Protein AF-A0A5C9BRR9-F1 (afdb_monomer)

Radius of gyration: 24.35 Å; Cα contacts (8 Å, |Δi|>4): 298; chains: 1; bounding box: 64×47×78 Å

pLDDT: mean 77.91, std 23.91, range [30.22, 98.5]

Nearest PDB structures (foldseek):
  3cw2-assembly4_H  TM=3.713E-01  e=2.112E-01  Saccharolobus solfataricus
  6lyp-assembly1_A  TM=2.919E-01  e=8.705E-02  Arabidopsis thaliana
  6vxm-assembly1_A  TM=2.732E-01  e=9.235E-02  Arabidopsis thaliana
  2p9p-assembly1_D  TM=3.267E-01  e=4.292E-01  Bos taurus

Mean predicted aligned error: 12.62 Å

Secondary structure (DSSP, 8-state):
--GGGSSTT---HHHH-HHHIIIII-B-TTSSBP-S-HHHHHHHHHHHHS--------------------S----------TTSSSTTSSTTS------TT---EEEEEETTEEEEE-S-GGG-EEEEEE---SS-EEEEEEEETT---HHHHHHHH-PPPGGG-TT---TT---SEEEEEETTTEEEEEEEESSGGGT-SHHHHHHHHHHHHHHHHHHTSPPTT--

Structure (mmCIF, N/CA/C/O backbone):
data_AF-A0A5C9BRR9-F1
#
_entry.id   AF-A0A5C9BRR9-F1
#
loop_
_atom_site.group_PDB
_atom_site.id
_atom_site.type_symbol
_atom_site.label_atom_id
_atom_site.label_alt_id
_atom_site.label_comp_id
_atom_site.label_asym_id
_atom_site.label_entity_id
_atom_site.label_seq_id
_atom_site.pdbx_PDB_ins_code
_atom_site.Cartn_x
_atom_site.Cartn_y
_atom_site.Cartn_z
_atom_site.occupancy
_atom_site.B_iso_or_equiv
_atom_site.auth_seq_id
_atom_site.auth_comp_id
_atom_site.auth_asym_id
_atom_site.auth_atom_id
_atom_site.pdbx_PDB_model_num
ATOM 1 N N . MET A 1 1 ? 18.867 24.766 -33.786 1.00 48.12 1 MET A N 1
ATOM 2 C CA . MET A 1 1 ? 18.353 23.723 -32.873 1.00 48.12 1 MET A CA 1
ATOM 3 C C . MET A 1 1 ? 19.316 23.630 -31.705 1.00 48.12 1 MET A C 1
ATOM 5 O O . MET A 1 1 ? 20.498 23.415 -31.946 1.00 48.12 1 MET A O 1
ATOM 9 N N . SER A 1 2 ? 18.850 23.918 -30.489 1.00 54.91 2 SER A N 1
ATOM 10 C CA . SER A 1 2 ? 19.671 23.851 -29.276 1.00 54.91 2 SER A CA 1
ATOM 11 C C . SER A 1 2 ? 19.675 22.419 -28.737 1.00 54.91 2 SER A C 1
ATOM 13 O O . SER A 1 2 ? 18.649 21.744 -28.777 1.00 54.91 2 SER A O 1
ATOM 15 N N . LEU A 1 3 ? 20.806 21.959 -28.193 1.00 54.44 3 LEU A N 1
ATOM 16 C CA . LEU A 1 3 ? 20.927 20.657 -27.516 1.00 54.44 3 LEU A CA 1
ATOM 17 C C . LEU A 1 3 ? 19.961 20.531 -26.314 1.00 54.44 3 LEU A C 1
ATOM 19 O O . LEU A 1 3 ? 19.690 19.431 -25.845 1.00 54.44 3 LEU A O 1
ATOM 23 N N . SER A 1 4 ? 19.414 21.657 -25.843 1.00 57.66 4 SER A N 1
ATOM 24 C CA . SER A 1 4 ? 18.445 21.751 -24.747 1.00 57.66 4 SER A CA 1
ATOM 25 C C . SER A 1 4 ? 17.001 21.393 -25.129 1.00 57.66 4 SER A C 1
ATOM 27 O O . SER A 1 4 ? 16.135 21.422 -24.253 1.00 57.66 4 SER A O 1
ATOM 29 N N . ASP A 1 5 ? 16.720 21.092 -26.402 1.00 56.00 5 ASP A N 1
ATOM 30 C CA . ASP A 1 5 ? 15.366 20.774 -26.890 1.00 56.00 5 ASP A CA 1
ATOM 31 C C . ASP A 1 5 ? 15.127 19.266 -27.097 1.00 56.00 5 ASP A C 1
ATOM 33 O O . ASP A 1 5 ? 14.010 18.845 -27.392 1.00 56.00 5 ASP A O 1
ATOM 37 N N . VAL A 1 6 ? 16.145 18.426 -26.889 1.00 57.94 6 VAL A N 1
ATOM 38 C CA . VAL A 1 6 ? 16.010 16.965 -26.957 1.00 57.94 6 VAL A CA 1
ATOM 39 C C . VAL A 1 6 ? 15.601 16.441 -25.579 1.00 57.94 6 VAL A C 1
ATOM 41 O O . VAL A 1 6 ? 16.412 16.392 -24.660 1.00 57.94 6 VAL A O 1
ATOM 44 N N . GLY A 1 7 ? 14.331 16.054 -25.429 1.00 58.28 7 GLY A N 1
ATOM 45 C CA . GLY A 1 7 ? 13.845 15.306 -24.261 1.00 58.28 7 GLY A CA 1
ATOM 46 C C . GLY A 1 7 ? 12.744 15.964 -23.425 1.00 58.28 7 GLY A C 1
ATOM 47 O O . GLY A 1 7 ? 12.278 15.333 -22.481 1.00 58.28 7 GLY A O 1
ATOM 48 N N . ARG A 1 8 ? 12.277 17.179 -23.758 1.00 61.00 8 ARG A N 1
ATOM 49 C CA . ARG A 1 8 ? 11.159 17.819 -23.024 1.00 61.00 8 ARG A CA 1
ATOM 50 C C . ARG A 1 8 ? 9.821 17.086 -23.163 1.00 61.00 8 ARG A C 1
ATOM 52 O O . ARG A 1 8 ? 9.026 17.137 -22.234 1.00 61.00 8 ARG A O 1
ATOM 59 N N . ASP A 1 9 ? 9.616 16.369 -24.265 1.00 68.88 9 ASP A N 1
ATOM 60 C CA . ASP A 1 9 ? 8.371 15.639 -24.550 1.00 68.88 9 ASP A CA 1
ATOM 61 C C . ASP A 1 9 ? 8.513 14.113 -24.408 1.00 68.88 9 ASP A C 1
ATOM 63 O O . ASP A 1 9 ? 7.609 13.351 -24.762 1.00 68.88 9 ASP A O 1
ATOM 67 N N . ALA A 1 10 ? 9.655 13.637 -23.901 1.00 84.06 10 ALA A N 1
ATOM 68 C CA . ALA A 1 10 ? 9.875 12.212 -23.702 1.00 84.06 10 ALA A CA 1
ATOM 69 C C . ALA A 1 10 ? 9.073 11.730 -22.485 1.00 84.06 10 ALA A C 1
ATOM 71 O O . ALA A 1 10 ? 9.421 12.015 -21.339 1.00 84.06 10 ALA A O 1
ATOM 72 N N . LYS A 1 11 ? 7.996 10.978 -22.734 1.00 89.94 11 LYS A N 1
ATOM 73 C CA . LYS A 1 11 ? 7.255 10.293 -21.670 1.00 89.94 11 LYS A CA 1
ATOM 74 C C . LYS A 1 11 ? 8.152 9.251 -21.011 1.00 89.94 11 LYS A C 1
ATOM 76 O O . LYS A 1 11 ? 8.734 8.400 -21.683 1.00 89.94 11 LYS A O 1
ATOM 81 N N . MET A 1 12 ? 8.221 9.299 -19.690 1.00 93.62 12 MET A N 1
ATOM 82 C CA . MET A 1 12 ? 8.948 8.314 -18.897 1.00 93.62 12 MET A CA 1
ATOM 83 C C . MET A 1 12 ? 8.221 6.957 -18.904 1.00 93.62 12 MET A C 1
ATOM 85 O O . MET A 1 12 ? 7.002 6.939 -19.077 1.00 93.62 12 MET A O 1
ATOM 89 N N . PRO A 1 13 ? 8.903 5.819 -18.657 1.00 93.62 13 PRO A N 1
ATOM 90 C CA . PRO A 1 13 ? 8.273 4.492 -18.689 1.00 93.62 13 PRO A CA 1
ATOM 91 C C . PRO A 1 13 ? 7.002 4.378 -17.833 1.00 93.62 13 PRO A C 1
ATOM 93 O O . PRO A 1 13 ? 5.992 3.855 -18.295 1.00 93.62 13 PRO A O 1
ATOM 96 N N . TRP A 1 14 ? 7.011 4.966 -16.633 1.00 94.56 14 TRP A N 1
ATOM 97 C CA . TRP A 1 14 ? 5.852 5.010 -15.732 1.00 94.56 14 TRP A CA 1
ATOM 98 C C . TRP A 1 14 ? 4.701 5.905 -16.229 1.00 94.56 14 TRP A C 1
ATOM 100 O O . TRP A 1 14 ? 3.557 5.720 -15.835 1.00 94.56 14 TRP A O 1
ATOM 110 N N . GLN A 1 15 ? 4.973 6.862 -17.120 1.00 93.94 15 GLN A N 1
ATOM 111 C CA . GLN A 1 15 ? 3.945 7.685 -17.773 1.00 93.94 15 GLN A CA 1
ATOM 112 C C . GLN A 1 15 ? 3.383 7.028 -19.041 1.00 93.94 15 GLN A C 1
ATOM 114 O O . GLN A 1 15 ? 2.312 7.418 -19.505 1.00 93.94 15 GLN A O 1
ATOM 119 N N . VAL A 1 16 ? 4.116 6.078 -19.633 1.00 95.62 16 VAL A N 1
ATOM 120 C CA . VAL A 1 16 ? 3.675 5.313 -20.809 1.00 95.62 16 VAL A CA 1
ATOM 121 C C . VAL A 1 16 ? 2.794 4.146 -20.377 1.00 95.62 16 VAL A C 1
ATOM 123 O O . VAL A 1 16 ? 1.661 4.041 -20.837 1.00 95.62 16 VAL A O 1
ATOM 126 N N . ASP A 1 17 ? 3.298 3.302 -19.476 1.00 96.44 17 ASP A N 1
ATOM 127 C CA . ASP A 1 17 ? 2.572 2.164 -18.912 1.00 96.44 17 ASP A CA 1
ATOM 128 C C . ASP A 1 17 ? 2.926 2.026 -17.428 1.00 96.44 17 ASP A C 1
ATOM 130 O O . ASP A 1 17 ? 3.760 1.217 -17.017 1.00 96.44 17 ASP A O 1
ATOM 134 N N . GLY A 1 18 ? 2.302 2.877 -16.613 1.00 96.69 18 GLY A N 1
ATOM 135 C CA . GLY A 1 18 ? 2.524 2.902 -15.171 1.00 96.69 18 GLY A CA 1
ATOM 136 C C . GLY A 1 18 ? 2.204 1.566 -14.509 1.00 96.69 18 GLY A C 1
ATOM 137 O O . GLY A 1 18 ? 2.956 1.099 -13.656 1.00 96.69 18 GLY A O 1
ATOM 138 N N . ARG A 1 19 ? 1.129 0.893 -14.932 1.00 97.06 19 ARG A N 1
ATOM 139 C CA . ARG A 1 19 ? 0.751 -0.396 -14.343 1.00 97.06 19 ARG A CA 1
ATOM 140 C C . ARG A 1 19 ? 1.841 -1.438 -14.585 1.00 97.06 19 ARG A C 1
ATOM 142 O O . ARG A 1 19 ? 2.323 -2.035 -13.622 1.00 97.06 19 ARG A O 1
ATOM 149 N N . LYS A 1 20 ? 2.298 -1.612 -15.827 1.00 97.38 20 LYS A N 1
ATOM 150 C CA . LYS A 1 20 ? 3.407 -2.527 -16.127 1.00 97.38 20 LYS A CA 1
ATOM 151 C C . LYS A 1 20 ? 4.700 -2.100 -15.436 1.00 97.38 20 LYS A C 1
ATOM 153 O O . LYS A 1 20 ? 5.394 -2.953 -14.884 1.00 97.38 20 LYS A O 1
ATOM 158 N N . TRP A 1 21 ? 4.992 -0.800 -15.402 1.00 97.69 21 TRP A N 1
ATOM 159 C CA . TRP A 1 21 ? 6.148 -0.266 -14.689 1.00 97.69 21 TRP A CA 1
ATOM 160 C C . TRP A 1 21 ? 6.152 -0.716 -13.230 1.00 97.69 21 TRP A C 1
ATOM 162 O O . TRP A 1 21 ? 7.091 -1.362 -12.783 1.00 97.69 21 TRP A O 1
ATOM 172 N N . HIS A 1 22 ? 5.083 -0.458 -12.483 1.00 97.88 22 HIS A N 1
ATOM 173 C CA . HIS A 1 22 ? 5.036 -0.798 -11.064 1.00 97.88 22 HIS A CA 1
ATOM 174 C C . HIS A 1 22 ? 4.948 -2.306 -10.797 1.00 97.88 22 HIS A C 1
ATOM 176 O O . HIS A 1 22 ? 5.471 -2.758 -9.779 1.00 97.88 22 HIS A O 1
ATOM 182 N N . LEU A 1 23 ? 4.326 -3.098 -11.675 1.00 97.31 23 LEU A N 1
ATOM 183 C CA . LEU A 1 23 ? 4.109 -4.534 -11.451 1.00 97.31 23 LEU A CA 1
ATOM 184 C C . LEU A 1 23 ? 5.226 -5.432 -11.995 1.00 97.31 23 LEU A C 1
ATOM 186 O O . LEU A 1 23 ? 5.438 -6.516 -11.443 1.00 97.31 23 LEU A O 1
ATOM 190 N N . VAL A 1 24 ? 5.990 -4.972 -12.986 1.00 95.88 24 VAL A N 1
ATOM 191 C CA . VAL A 1 24 ? 7.005 -5.784 -13.677 1.00 95.88 24 VAL A CA 1
ATOM 192 C C . VAL A 1 24 ? 8.327 -5.033 -13.844 1.00 95.88 24 VAL A C 1
ATOM 194 O O . VAL A 1 24 ? 9.343 -5.495 -13.335 1.00 95.88 24 VAL A O 1
ATOM 197 N N . ASP A 1 25 ? 8.321 -3.868 -14.497 1.00 96.31 25 ASP A N 1
ATOM 198 C CA . ASP A 1 25 ? 9.555 -3.227 -14.997 1.00 96.31 25 ASP A CA 1
ATOM 199 C C . ASP A 1 25 ? 10.263 -2.316 -13.964 1.00 96.31 25 ASP A C 1
ATOM 201 O O . ASP A 1 25 ? 11.279 -1.685 -14.263 1.00 96.31 25 ASP A O 1
ATOM 205 N N . ARG A 1 26 ? 9.719 -2.210 -12.747 1.00 95.19 26 ARG A N 1
ATOM 206 C CA . ARG A 1 26 ? 10.166 -1.291 -11.689 1.00 95.19 26 ARG A CA 1
ATOM 207 C C . ARG A 1 26 ? 11.636 -1.478 -11.321 1.00 95.19 26 ARG A C 1
ATOM 209 O O . ARG A 1 26 ? 12.149 -2.587 -11.179 1.00 95.19 26 ARG A O 1
ATOM 216 N N . VAL A 1 27 ? 12.276 -0.351 -11.028 1.00 95.75 27 VAL A N 1
ATOM 217 C CA . VAL A 1 27 ? 13.652 -0.285 -10.531 1.00 95.75 27 VAL A CA 1
ATOM 218 C C . VAL A 1 27 ? 13.668 0.467 -9.206 1.00 95.75 27 VAL A C 1
ATOM 220 O O . VAL A 1 27 ? 13.020 1.512 -9.067 1.00 95.75 27 VAL A O 1
ATOM 223 N N . ALA A 1 28 ? 14.417 -0.054 -8.238 1.00 95.00 28 ALA A N 1
ATOM 224 C CA . ALA A 1 28 ? 14.559 0.552 -6.926 1.00 95.00 28 ALA A CA 1
ATOM 225 C C . ALA A 1 28 ? 15.357 1.866 -6.984 1.00 95.00 28 ALA A C 1
ATOM 227 O O . ALA A 1 28 ? 16.066 2.164 -7.948 1.00 95.00 28 ALA A O 1
ATOM 228 N N . HIS A 1 29 ? 15.282 2.667 -5.921 1.00 93.31 29 HIS A N 1
ATOM 229 C CA . HIS A 1 29 ? 15.994 3.946 -5.823 1.00 93.31 29 HIS A CA 1
ATOM 230 C C . HIS A 1 29 ? 17.518 3.808 -5.935 1.00 93.31 29 HIS A C 1
ATOM 232 O O . HIS A 1 29 ? 18.183 4.731 -6.396 1.00 93.31 29 HIS A O 1
ATOM 238 N N . ASN A 1 30 ? 18.065 2.651 -5.560 1.00 92.25 30 ASN A N 1
ATOM 239 C CA . ASN A 1 30 ? 19.484 2.321 -5.695 1.00 92.25 30 ASN A CA 1
ATOM 240 C C . ASN A 1 30 ? 19.862 1.781 -7.093 1.00 92.25 30 ASN A C 1
ATOM 242 O O . ASN A 1 30 ? 20.987 1.327 -7.285 1.00 92.25 30 ASN A O 1
ATOM 246 N N . GLY A 1 31 ? 18.932 1.792 -8.054 1.00 94.19 31 GLY A N 1
ATOM 247 C CA . GLY A 1 31 ? 19.145 1.305 -9.418 1.00 94.19 31 GLY A CA 1
ATOM 248 C C . GLY A 1 31 ? 19.078 -0.216 -9.576 1.00 94.19 31 GLY A C 1
ATOM 249 O O . GLY A 1 31 ? 19.225 -0.705 -10.694 1.00 94.19 31 GLY A O 1
ATOM 250 N N . ARG A 1 32 ? 18.857 -0.974 -8.495 1.00 93.94 32 ARG A N 1
ATOM 251 C CA . ARG A 1 32 ? 18.745 -2.438 -8.545 1.00 93.94 32 ARG A CA 1
ATOM 252 C C . ARG A 1 32 ? 17.319 -2.885 -8.889 1.00 93.94 32 ARG A C 1
ATOM 254 O O . ARG A 1 32 ? 16.369 -2.127 -8.670 1.00 93.94 32 ARG A O 1
ATOM 261 N N . PRO A 1 33 ? 17.142 -4.116 -9.398 1.00 93.44 33 PRO A N 1
ATOM 262 C CA . PRO A 1 33 ? 15.815 -4.699 -9.563 1.00 93.44 33 PRO A CA 1
ATOM 263 C C . PRO A 1 33 ? 15.081 -4.787 -8.223 1.00 93.44 33 PRO A C 1
ATOM 265 O O . PRO A 1 33 ? 15.670 -5.189 -7.219 1.00 93.44 33 PRO A O 1
ATOM 268 N N . CYS A 1 34 ? 13.791 -4.450 -8.207 1.00 94.62 34 CYS A N 1
ATOM 269 C CA . CYS A 1 34 ? 12.955 -4.723 -7.041 1.00 94.62 34 CYS A CA 1
ATOM 270 C C . CYS A 1 34 ? 12.722 -6.236 -6.901 1.00 94.62 34 CYS A C 1
ATOM 272 O O . CYS A 1 34 ? 12.471 -6.932 -7.883 1.00 94.62 34 CYS A O 1
ATOM 274 N N . ARG A 1 35 ? 12.769 -6.733 -5.667 1.00 94.88 35 ARG A N 1
ATOM 275 C CA . ARG A 1 35 ? 12.698 -8.151 -5.300 1.00 94.88 35 ARG A CA 1
ATOM 276 C C . ARG A 1 35 ? 11.389 -8.550 -4.623 1.00 94.88 35 ARG A C 1
ATOM 278 O O . ARG A 1 35 ? 11.084 -9.734 -4.585 1.00 94.88 35 ARG A O 1
ATOM 285 N N . TRP A 1 36 ? 10.616 -7.592 -4.109 1.00 95.31 36 TRP A N 1
ATOM 286 C CA . TRP A 1 36 ? 9.254 -7.863 -3.640 1.00 95.31 36 TRP A CA 1
ATOM 287 C C . TRP A 1 36 ? 8.338 -8.262 -4.808 1.00 95.31 36 TRP A C 1
ATOM 289 O O . TRP A 1 36 ? 8.563 -7.879 -5.958 1.00 95.31 36 TRP A O 1
ATOM 299 N N . GLU A 1 37 ? 7.286 -9.019 -4.513 1.00 96.62 37 GLU A N 1
ATOM 300 C CA . GLU A 1 37 ? 6.404 -9.658 -5.488 1.00 96.62 37 GLU A CA 1
ATOM 301 C C . GLU A 1 37 ? 5.359 -8.689 -6.065 1.00 96.62 37 GLU A C 1
ATOM 303 O O . GLU A 1 37 ? 4.494 -8.185 -5.348 1.00 96.62 37 GLU A O 1
ATOM 308 N N . GLY A 1 38 ? 5.401 -8.460 -7.384 1.00 97.25 38 GLY A N 1
ATOM 309 C CA . GLY A 1 38 ? 4.508 -7.518 -8.080 1.00 97.25 38 GLY A CA 1
ATOM 310 C C . GLY A 1 38 ? 3.022 -7.828 -7.879 1.00 97.25 38 GLY A C 1
ATOM 311 O O . GLY A 1 38 ? 2.213 -6.925 -7.673 1.00 97.25 38 GLY A O 1
ATOM 312 N N . VAL A 1 39 ? 2.691 -9.121 -7.843 1.00 97.62 39 VAL A N 1
ATOM 313 C CA . VAL A 1 39 ? 1.325 -9.632 -7.671 1.00 97.62 39 VAL A CA 1
ATOM 314 C C . VAL A 1 39 ? 0.709 -9.186 -6.339 1.00 97.62 39 VAL A C 1
ATOM 316 O O . VAL A 1 39 ? -0.498 -8.970 -6.265 1.00 97.62 39 VAL A O 1
ATOM 319 N N . ALA A 1 40 ? 1.515 -8.961 -5.293 1.00 97.75 40 ALA A N 1
ATOM 320 C CA . ALA A 1 40 ? 1.017 -8.446 -4.017 1.00 97.75 40 ALA A CA 1
ATOM 321 C C . ALA A 1 40 ? 0.359 -7.065 -4.178 1.00 97.75 40 ALA A C 1
ATOM 323 O O . ALA A 1 40 ? -0.732 -6.832 -3.658 1.00 97.75 40 ALA A O 1
ATOM 324 N N . LEU A 1 41 ? 0.988 -6.163 -4.941 1.00 98.38 41 LEU A N 1
ATOM 325 C CA . LEU A 1 41 ? 0.419 -4.848 -5.238 1.00 98.38 41 LEU A CA 1
ATOM 326 C C . LEU A 1 41 ? -0.816 -4.970 -6.132 1.00 98.38 41 LEU A C 1
ATOM 328 O O . LEU A 1 41 ? -1.829 -4.332 -5.858 1.00 98.38 41 LEU A O 1
ATOM 332 N N . GLU A 1 42 ? -0.744 -5.799 -7.173 1.00 98.00 42 GLU A N 1
ATOM 333 C CA . GLU A 1 42 ? -1.858 -6.006 -8.101 1.00 98.00 42 GLU A CA 1
ATOM 334 C C . GLU A 1 42 ? -3.134 -6.447 -7.379 1.00 98.00 42 GLU A C 1
ATOM 336 O O . GLU A 1 42 ? -4.172 -5.805 -7.533 1.00 98.00 4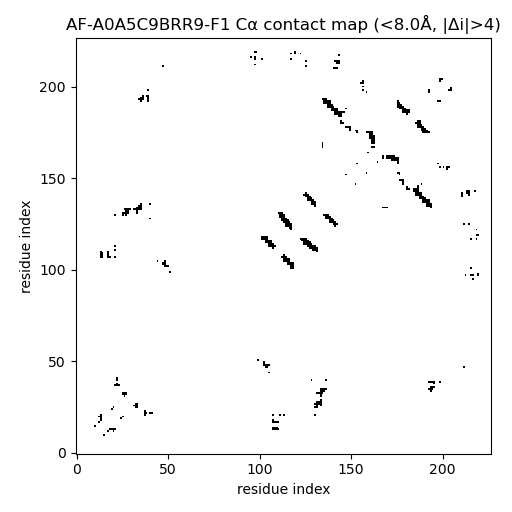2 GLU A O 1
ATOM 341 N N . ARG A 1 43 ? -3.043 -7.468 -6.518 1.00 98.06 43 ARG A N 1
ATOM 342 C CA . ARG A 1 43 ? -4.193 -7.995 -5.768 1.00 98.06 43 ARG A CA 1
ATOM 343 C C . ARG A 1 43 ? -4.793 -6.968 -4.811 1.00 98.06 43 ARG A C 1
ATOM 345 O O . ARG A 1 43 ? -6.013 -6.896 -4.680 1.00 98.06 43 ARG A O 1
ATOM 352 N N . VAL A 1 44 ? -3.955 -6.149 -4.169 1.00 98.06 44 VAL A N 1
ATOM 353 C CA . VAL A 1 44 ? -4.423 -5.045 -3.317 1.00 98.06 44 VAL A CA 1
ATOM 354 C C . VAL A 1 44 ? -5.178 -4.008 -4.145 1.00 98.06 44 VAL A C 1
ATOM 356 O O . VAL A 1 44 ? -6.279 -3.622 -3.761 1.00 98.06 44 VAL A O 1
ATOM 359 N N . ILE A 1 45 ? -4.628 -3.564 -5.279 1.00 97.69 45 ILE A N 1
ATOM 360 C CA . ILE A 1 45 ? -5.286 -2.546 -6.109 1.00 97.69 45 ILE A CA 1
ATOM 361 C C . ILE A 1 45 ? -6.585 -3.081 -6.720 1.00 97.69 45 ILE A C 1
ATOM 363 O O . ILE A 1 45 ? -7.599 -2.391 -6.646 1.00 97.69 45 ILE A O 1
ATOM 367 N N . GLU A 1 46 ? -6.604 -4.318 -7.222 1.00 95.69 46 GLU A N 1
ATOM 368 C CA . GLU A 1 46 ? -7.829 -4.961 -7.721 1.00 95.69 46 GLU A CA 1
ATOM 369 C C . GLU A 1 46 ? -8.939 -4.989 -6.665 1.00 95.69 46 GLU A C 1
ATOM 371 O O . GLU A 1 46 ?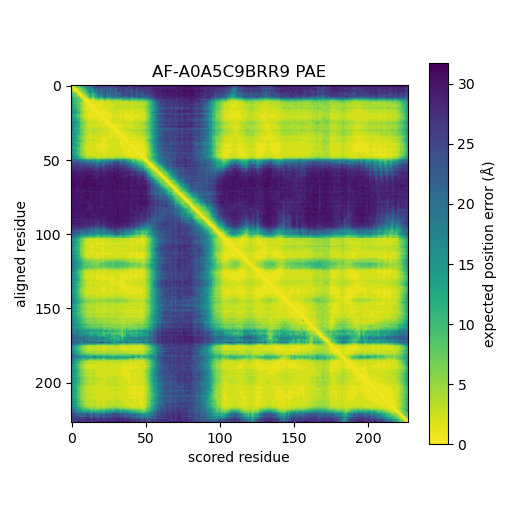 -10.080 -4.630 -6.958 1.00 95.69 46 GLU A O 1
ATOM 376 N N . PHE A 1 47 ? -8.611 -5.358 -5.423 1.00 95.31 47 PHE A N 1
ATOM 377 C CA . PHE A 1 47 ? -9.566 -5.336 -4.314 1.00 95.31 47 PHE A CA 1
ATOM 378 C C . PHE A 1 47 ? -10.077 -3.916 -4.011 1.00 95.31 47 PHE A C 1
ATOM 380 O O . PHE A 1 47 ? -11.246 -3.696 -3.677 1.00 95.31 47 PHE A O 1
ATOM 387 N N . LEU A 1 48 ? -9.208 -2.910 -4.107 1.00 94.81 48 LEU A N 1
ATOM 388 C CA . LEU A 1 48 ? -9.590 -1.526 -3.835 1.00 94.81 48 LEU A CA 1
ATOM 389 C C . LEU A 1 48 ? -10.478 -0.939 -4.934 1.00 94.81 48 LEU A C 1
ATOM 391 O O . LEU A 1 48 ? -11.459 -0.267 -4.600 1.00 94.81 48 LEU A O 1
ATOM 395 N N . GLU A 1 49 ? -10.192 -1.234 -6.198 1.00 91.44 49 GLU A N 1
ATOM 396 C CA . GLU A 1 49 ? -10.964 -0.775 -7.361 1.00 91.44 49 GLU A CA 1
ATOM 397 C C . GLU A 1 49 ? -12.260 -1.575 -7.573 1.00 91.44 49 GLU A C 1
ATOM 399 O O . GLU A 1 49 ? -13.201 -1.079 -8.207 1.00 91.44 49 GLU A O 1
ATOM 404 N N . SER A 1 50 ? -12.365 -2.780 -6.994 1.00 86.69 50 SER A N 1
ATOM 405 C CA . SER A 1 50 ? -13.599 -3.563 -7.034 1.00 86.69 50 SER A CA 1
ATOM 406 C C . SER A 1 50 ? -14.767 -2.776 -6.430 1.00 86.69 50 SER A C 1
ATOM 408 O O . SER A 1 50 ? -14.621 -1.999 -5.473 1.00 86.69 50 SER A O 1
ATOM 410 N N . ALA A 1 51 ? -15.964 -2.978 -6.990 1.00 64.81 51 ALA A N 1
ATOM 411 C CA . ALA A 1 51 ? -17.174 -2.440 -6.382 1.00 64.81 51 ALA A CA 1
ATOM 412 C C . ALA A 1 51 ? -17.279 -2.944 -4.932 1.00 64.81 51 ALA A C 1
ATOM 414 O O . ALA A 1 51 ? -16.874 -4.078 -4.659 1.00 64.81 51 ALA A O 1
ATOM 415 N N . PRO A 1 52 ? -17.829 -2.149 -3.998 1.00 57.44 52 PRO A N 1
ATOM 416 C CA . PRO A 1 52 ? -18.388 -2.742 -2.799 1.00 57.44 52 PRO A CA 1
ATOM 417 C C . PRO A 1 52 ? -19.513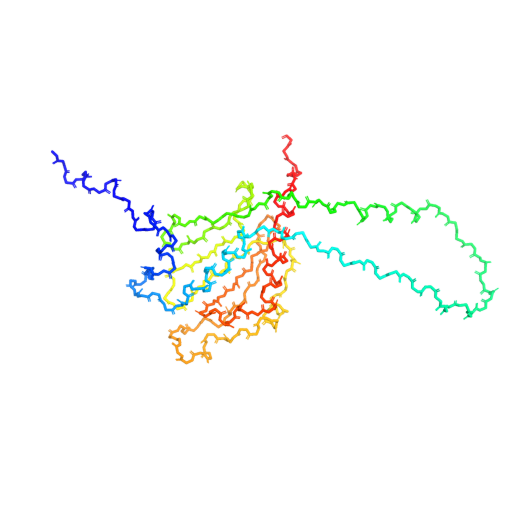 -3.672 -3.264 1.00 57.44 52 PRO A C 1
ATOM 419 O O . PRO A 1 52 ? -20.558 -3.200 -3.713 1.00 57.44 52 PRO A O 1
ATOM 422 N N . GLU A 1 53 ? -19.283 -4.984 -3.231 1.00 50.69 53 GLU A N 1
ATOM 423 C CA . GLU A 1 53 ? -20.374 -5.942 -3.386 1.00 50.69 53 GLU A CA 1
ATOM 424 C C . GLU A 1 53 ? -21.447 -5.576 -2.352 1.00 50.69 53 GLU A C 1
ATOM 426 O O . GLU A 1 53 ? -21.097 -5.264 -1.203 1.00 50.69 53 GLU A O 1
ATOM 431 N N . PRO A 1 54 ? -22.740 -5.544 -2.723 1.00 45.97 54 PRO A N 1
ATOM 432 C CA . PRO A 1 54 ? -23.792 -5.325 -1.752 1.00 45.97 54 PRO A CA 1
ATOM 433 C C . PRO A 1 54 ? -23.690 -6.461 -0.743 1.00 45.97 54 PRO A C 1
ATOM 435 O O . PRO A 1 54 ? -24.022 -7.607 -1.045 1.00 45.97 54 PRO A O 1
ATOM 438 N N . THR A 1 55 ? -23.181 -6.156 0.449 1.00 39.84 55 THR A N 1
ATOM 439 C CA . THR A 1 55 ? -23.138 -7.125 1.533 1.00 39.84 55 THR A CA 1
ATOM 440 C C . THR A 1 55 ? -24.559 -7.657 1.696 1.00 39.84 55 THR A C 1
ATOM 442 O O . THR A 1 55 ? -25.490 -6.861 1.878 1.00 39.84 55 THR A O 1
ATOM 445 N N . PRO A 1 56 ? -24.800 -8.978 1.600 1.00 36.38 56 PRO A N 1
ATOM 446 C CA . PRO A 1 56 ? -26.063 -9.501 2.062 1.00 36.38 56 PRO A CA 1
ATOM 447 C C . PRO A 1 56 ? -26.084 -9.178 3.549 1.00 36.38 56 PRO A C 1
ATOM 449 O O . PRO A 1 56 ? -25.318 -9.746 4.324 1.00 36.38 56 PRO A O 1
ATOM 452 N N . VAL A 1 57 ? -26.909 -8.198 3.931 1.00 40.44 57 VAL A N 1
ATOM 453 C CA . VAL A 1 57 ? -27.232 -7.915 5.325 1.00 40.44 57 VAL A CA 1
ATOM 454 C C . VAL A 1 57 ? -27.649 -9.256 5.894 1.00 40.44 57 VAL A C 1
ATOM 456 O O . VAL A 1 57 ? -28.707 -9.773 5.525 1.00 40.44 57 VAL A O 1
ATOM 459 N N . SER A 1 58 ? -26.766 -9.859 6.695 1.00 41.25 58 SER A N 1
ATOM 460 C CA . SER A 1 58 ? -27.021 -11.116 7.375 1.00 41.25 58 SER A CA 1
ATOM 461 C C . SER A 1 58 ? -28.403 -10.987 7.977 1.00 41.25 58 SER A C 1
ATOM 463 O O . SER A 1 58 ? -28.632 -10.120 8.825 1.00 41.25 58 SER A O 1
ATOM 465 N N . LYS A 1 59 ? -29.346 -11.762 7.427 1.00 33.91 59 LYS A N 1
ATOM 466 C CA . LYS A 1 59 ? -30.740 -11.752 7.848 1.00 33.91 59 LYS A CA 1
ATOM 467 C C . LYS A 1 59 ? -30.728 -11.793 9.363 1.00 33.91 59 LYS A C 1
ATOM 469 O O . LYS A 1 59 ? -30.136 -12.701 9.944 1.00 33.91 59 LYS A O 1
ATOM 474 N N . ALA A 1 60 ? -31.342 -10.771 9.953 1.00 35.25 60 ALA A N 1
ATOM 475 C CA . ALA A 1 60 ? -31.605 -10.685 11.370 1.00 35.25 60 ALA A CA 1
ATOM 476 C C . ALA A 1 60 ? -31.952 -12.080 11.894 1.00 35.25 60 ALA A C 1
ATOM 478 O O . ALA A 1 60 ? -32.929 -12.691 11.446 1.00 35.25 60 ALA A O 1
ATOM 479 N N . ILE A 1 61 ? -31.124 -12.588 12.807 1.00 32.50 61 ILE A N 1
ATOM 480 C CA . ILE A 1 61 ? -31.506 -13.705 13.658 1.00 32.50 61 ILE A CA 1
ATOM 481 C C . ILE A 1 61 ? -32.745 -13.202 14.390 1.00 32.50 61 ILE A C 1
ATOM 483 O O . ILE A 1 61 ? -32.672 -12.320 15.246 1.00 32.50 61 ILE A O 1
ATOM 487 N N . LYS A 1 62 ? -33.905 -13.681 13.937 1.00 32.06 62 LYS A N 1
ATOM 488 C CA . LYS A 1 62 ? -35.178 -13.438 14.593 1.00 32.06 62 LYS A CA 1
ATOM 489 C C . LYS A 1 62 ? -35.047 -13.937 16.025 1.00 32.06 62 LYS A C 1
ATOM 491 O O . LYS A 1 62 ? -34.600 -15.055 16.264 1.00 32.06 62 LYS A O 1
ATOM 496 N N . SER A 1 63 ? -35.457 -13.070 16.936 1.00 30.22 63 SER A N 1
ATOM 497 C CA . SER A 1 63 ? -35.809 -13.354 18.318 1.00 30.22 63 SER A CA 1
ATOM 498 C C . SER A 1 63 ? -36.394 -14.759 18.501 1.00 30.22 63 SER A C 1
ATOM 500 O O . SER A 1 63 ? -37.508 -15.031 18.050 1.00 30.22 63 SER A O 1
ATOM 502 N N . SER A 1 64 ? -35.694 -15.623 19.230 1.00 30.98 64 SER A N 1
ATOM 503 C CA . SER A 1 64 ? -36.355 -16.619 20.069 1.00 30.98 64 SER A CA 1
ATOM 504 C C . SER A 1 64 ? -36.507 -16.003 21.455 1.00 30.98 64 SER A C 1
ATOM 506 O O . SER A 1 64 ? -35.669 -16.177 22.338 1.00 30.98 64 SER A O 1
ATOM 508 N N . ASP A 1 65 ? -37.565 -15.212 21.595 1.00 34.41 65 ASP A N 1
ATOM 509 C CA . ASP A 1 65 ? -38.112 -14.820 22.883 1.00 34.41 65 ASP A CA 1
ATOM 510 C C . ASP A 1 65 ? -38.768 -16.070 23.486 1.00 34.41 65 ASP A C 1
ATOM 512 O O . ASP A 1 65 ? -39.873 -16.461 23.115 1.00 34.41 65 ASP A O 1
ATOM 516 N N . ALA A 1 66 ? -38.021 -16.783 24.324 1.00 35.09 66 ALA A N 1
ATOM 517 C CA . ALA A 1 66 ? -38.572 -17.764 25.240 1.00 35.09 66 ALA A CA 1
ATOM 518 C C . ALA A 1 66 ? -37.597 -17.970 26.399 1.00 35.09 66 ALA A C 1
ATOM 520 O O . ALA A 1 66 ? -36.500 -18.497 26.222 1.00 35.09 66 ALA A O 1
ATOM 521 N N . LYS A 1 67 ? -38.095 -17.640 27.596 1.00 38.78 67 LYS A N 1
ATOM 522 C CA . LYS A 1 67 ? -37.588 -18.026 28.922 1.00 38.78 67 LYS A CA 1
ATOM 523 C C . LYS A 1 67 ? -36.664 -17.018 29.619 1.00 38.78 67 LYS A C 1
ATOM 525 O O . LYS A 1 67 ? -35.499 -17.284 29.876 1.00 38.78 67 LYS A O 1
ATOM 530 N N . LEU A 1 68 ? -37.272 -15.933 30.105 1.00 32.59 68 LEU A N 1
ATOM 531 C CA . LEU A 1 68 ? -36.933 -15.400 31.431 1.00 32.59 68 LEU A CA 1
ATOM 532 C C . LEU A 1 68 ? -38.179 -14.893 32.178 1.00 32.59 68 LEU A C 1
ATOM 534 O O . LEU A 1 68 ? -38.227 -13.780 32.687 1.00 32.59 68 LEU A O 1
ATOM 538 N N . ALA A 1 69 ? -39.210 -15.738 32.255 1.00 37.69 69 ALA A N 1
ATOM 539 C CA . ALA A 1 69 ? -40.281 -15.585 33.234 1.00 37.69 69 ALA A CA 1
ATOM 540 C C . ALA A 1 69 ? -39.968 -16.463 34.454 1.00 37.69 69 ALA A C 1
ATOM 542 O O . ALA A 1 69 ? -40.480 -17.570 34.578 1.00 37.69 69 ALA A O 1
ATOM 543 N N . SER A 1 70 ? -39.094 -15.972 35.333 1.00 36.62 70 SER A N 1
ATOM 544 C CA . SER A 1 70 ? -39.077 -16.339 36.754 1.00 36.62 70 SER A CA 1
ATOM 545 C C . SER A 1 70 ? -38.131 -15.401 37.502 1.00 36.62 70 SER A C 1
ATOM 547 O O . SER A 1 70 ? -36.928 -15.623 37.457 1.00 36.62 70 SER A O 1
ATOM 5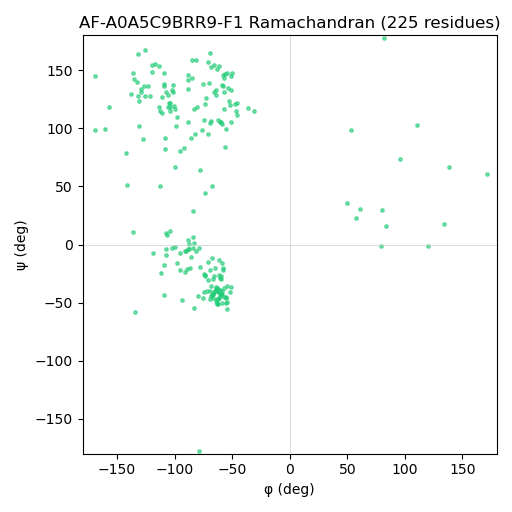49 N N . LEU A 1 71 ? -38.656 -14.360 38.157 1.00 35.06 71 LEU A N 1
ATOM 550 C CA . LEU A 1 71 ? -38.115 -13.747 39.385 1.00 35.06 71 LEU A CA 1
ATOM 551 C C . LEU A 1 71 ? -39.160 -12.751 39.957 1.00 35.06 71 LEU A C 1
ATOM 553 O O . LEU A 1 71 ? -39.932 -12.170 39.193 1.00 35.06 71 LEU A O 1
ATOM 557 N N . PRO A 1 72 ? -39.265 -12.624 41.293 1.00 41.88 72 PRO A N 1
ATOM 558 C CA . PRO A 1 72 ? -40.499 -12.236 41.979 1.00 41.88 72 PRO A CA 1
ATOM 559 C C . PRO A 1 72 ? -40.813 -10.731 42.019 1.00 41.88 72 PRO A C 1
ATOM 561 O O . PRO A 1 72 ? -39.957 -9.854 41.938 1.00 41.88 72 PRO A O 1
ATOM 564 N N . SER A 1 73 ? -42.102 -10.464 42.235 1.00 46.66 73 SER A N 1
ATOM 565 C CA . SER A 1 73 ? -42.844 -9.200 42.161 1.00 46.66 73 SER A CA 1
ATOM 566 C C . SER A 1 73 ? -42.605 -8.189 43.297 1.00 46.66 73 SER A C 1
ATOM 568 O O . SER A 1 73 ? -43.560 -7.598 43.809 1.00 46.66 73 SER A O 1
ATOM 570 N N . LYS A 1 74 ? -41.361 -7.944 43.716 1.00 47.38 74 LYS A N 1
ATOM 571 C CA . LYS A 1 74 ? -41.068 -6.919 44.735 1.00 47.38 74 LYS A CA 1
ATOM 572 C C . LYS A 1 74 ? -40.006 -5.943 44.256 1.00 47.38 74 LYS A C 1
ATOM 574 O O . LYS A 1 74 ? -38.833 -6.181 44.477 1.00 47.38 74 LYS A O 1
ATOM 579 N N . LEU A 1 75 ? -40.461 -4.858 43.624 1.00 39.69 75 LEU A N 1
ATOM 580 C CA . LEU A 1 75 ? -39.903 -3.491 43.663 1.00 39.69 75 LEU A CA 1
ATOM 581 C C . LEU A 1 75 ? -40.636 -2.636 42.614 1.00 39.69 75 LEU A C 1
ATOM 583 O O . LEU A 1 75 ? -40.065 -2.121 41.658 1.00 39.69 75 LEU A O 1
ATOM 587 N N . ARG A 1 76 ? -41.958 -2.502 42.774 1.00 40.16 76 ARG A N 1
ATOM 588 C CA . ARG A 1 76 ? -42.732 -1.494 42.043 1.00 40.16 76 ARG A CA 1
ATOM 589 C C . ARG A 1 76 ? -42.577 -0.182 42.809 1.00 40.16 76 ARG A C 1
ATOM 591 O O . ARG A 1 76 ? -43.265 0.046 43.797 1.00 40.16 76 ARG A O 1
ATOM 598 N N . GLY A 1 77 ? -41.625 0.643 42.389 1.00 31.64 77 GLY A N 1
ATOM 599 C CA . GLY A 1 77 ? -41.333 1.910 43.047 1.00 31.64 77 GLY A CA 1
ATOM 600 C C . GLY A 1 77 ? -40.561 2.859 42.143 1.00 31.64 77 GLY A C 1
ATOM 601 O O . GLY A 1 77 ? -39.351 2.757 42.045 1.00 31.64 77 GLY A O 1
ATOM 602 N N . LYS A 1 78 ? -41.303 3.795 41.540 1.00 40.97 78 LYS A N 1
ATOM 603 C CA . LYS A 1 78 ? -40.868 5.126 41.086 1.00 40.97 78 LYS A CA 1
ATOM 604 C C . LYS A 1 78 ? -39.641 5.178 40.165 1.00 40.97 78 LYS A C 1
ATOM 606 O O . LYS A 1 78 ? -38.516 5.316 40.626 1.00 40.97 78 LYS A O 1
ATOM 611 N N . ILE A 1 79 ? -39.894 5.280 38.859 1.00 37.47 79 ILE A N 1
ATOM 612 C CA . ILE A 1 79 ? -38.992 6.026 37.976 1.00 37.47 79 ILE A CA 1
ATOM 613 C C . ILE A 1 79 ? -39.830 6.983 37.131 1.00 37.47 79 ILE A C 1
ATOM 615 O O . ILE A 1 79 ? -40.536 6.601 36.201 1.00 37.47 79 ILE A O 1
ATOM 619 N N . THR A 1 80 ? -39.787 8.238 37.555 1.00 35.16 80 THR A N 1
ATOM 620 C CA . THR A 1 80 ? -40.158 9.430 36.801 1.00 35.16 80 THR A CA 1
ATOM 621 C C . THR A 1 80 ? -39.224 9.574 35.598 1.00 35.16 80 THR A C 1
ATOM 623 O O . THR A 1 80 ? -38.036 9.272 35.698 1.00 35.16 80 THR A O 1
ATOM 626 N N . THR A 1 81 ? -39.748 10.182 34.531 1.00 35.75 81 THR A N 1
ATOM 627 C CA . THR A 1 81 ? -39.033 11.014 33.541 1.00 35.75 81 THR A CA 1
ATOM 628 C C . THR A 1 81 ? -38.912 10.392 32.152 1.00 35.75 81 THR A C 1
ATOM 630 O O . THR A 1 81 ? -38.035 9.582 31.859 1.00 35.75 81 THR A O 1
ATOM 633 N N . GLY A 1 82 ? -39.762 10.890 31.248 1.00 36.78 82 GLY A N 1
ATOM 634 C CA . GLY A 1 82 ? -39.689 10.722 29.796 1.00 36.78 82 GLY A CA 1
ATOM 635 C C . GLY A 1 82 ? -38.488 11.421 29.144 1.00 36.78 82 GLY A C 1
ATOM 636 O O . GLY A 1 82 ? -38.652 12.131 28.158 1.00 36.78 82 GLY A O 1
ATOM 637 N N . ALA A 1 83 ? -37.283 11.205 29.673 1.00 36.38 83 ALA A N 1
ATOM 638 C CA . ALA A 1 83 ? -36.016 11.648 29.086 1.00 36.38 83 ALA A CA 1
ATOM 639 C C . ALA A 1 83 ? -35.195 10.487 28.489 1.00 36.38 83 ALA A C 1
ATOM 641 O O . ALA A 1 83 ? -34.236 10.730 27.765 1.00 36.38 83 ALA A O 1
ATOM 642 N N . ALA A 1 84 ? -35.598 9.231 28.709 1.00 35.50 84 ALA A N 1
ATOM 643 C CA . ALA A 1 84 ? -34.870 8.054 28.221 1.00 35.50 84 ALA A CA 1
ATOM 644 C C . ALA A 1 84 ? -35.301 7.557 26.823 1.00 35.50 84 ALA A C 1
ATOM 646 O O . ALA A 1 84 ? -34.666 6.671 26.266 1.00 35.50 84 ALA A O 1
ATOM 647 N N . LEU A 1 85 ? -36.345 8.137 26.214 1.00 39.16 85 LEU A N 1
ATOM 648 C CA . LEU A 1 85 ? -36.825 7.740 24.877 1.00 39.16 85 LEU A CA 1
ATOM 649 C C . LEU A 1 85 ? -36.265 8.592 23.724 1.00 39.16 85 LEU A C 1
ATOM 651 O O . LEU A 1 85 ? -36.458 8.237 22.566 1.00 39.16 85 LEU A O 1
ATOM 655 N N . LYS A 1 86 ? -35.534 9.678 24.014 1.00 34.09 86 LYS A N 1
ATOM 656 C CA . LYS A 1 86 ? -34.933 10.544 22.980 1.00 34.09 86 LYS A CA 1
ATOM 657 C C . LYS A 1 86 ? -33.478 10.209 22.642 1.00 34.09 86 LYS A C 1
ATOM 659 O O . LYS A 1 86 ? -33.048 10.487 21.536 1.00 34.09 86 LYS A O 1
ATOM 664 N N . GLN A 1 87 ? -32.741 9.540 23.530 1.00 37.69 87 GLN A N 1
ATOM 665 C CA . GLN A 1 87 ? -31.329 9.205 23.283 1.00 37.69 87 GLN A CA 1
ATOM 666 C C . GLN A 1 87 ? -31.118 7.899 22.499 1.00 37.69 87 GLN A C 1
ATOM 668 O O . GLN A 1 87 ? -30.025 7.654 22.006 1.00 37.69 87 GLN A O 1
ATOM 673 N N . GLN A 1 88 ? -32.160 7.081 22.304 1.00 33.44 88 GLN A N 1
ATOM 674 C CA . GLN A 1 88 ? -32.068 5.851 21.500 1.00 33.44 88 GLN A CA 1
ATOM 675 C C . GLN A 1 88 ? -32.413 6.030 20.011 1.00 33.44 88 GLN A C 1
ATOM 677 O O . GLN A 1 88 ? -32.254 5.076 19.242 1.00 33.44 88 GLN A O 1
ATOM 682 N N . GLN A 1 89 ? -32.865 7.221 19.596 1.00 35.25 89 GLN A N 1
ATOM 683 C CA . GLN A 1 89 ? -33.149 7.544 18.189 1.00 35.25 89 GLN A CA 1
ATOM 684 C C . GLN A 1 89 ? -32.013 8.308 17.487 1.00 35.25 89 GLN A C 1
ATOM 686 O O . GLN A 1 89 ? -31.949 8.258 16.262 1.00 35.25 89 GLN A O 1
ATOM 691 N N . ASP A 1 90 ? -31.062 8.890 18.225 1.00 31.16 90 ASP A N 1
ATOM 692 C CA . ASP A 1 90 ? -29.961 9.663 17.627 1.00 31.16 90 ASP A CA 1
ATOM 693 C C . ASP A 1 90 ? -28.712 8.820 17.281 1.00 31.16 90 ASP A C 1
ATOM 695 O O . ASP A 1 90 ? -27.967 9.172 16.371 1.00 31.16 90 ASP A O 1
ATOM 699 N N . GLU A 1 91 ? -28.515 7.643 17.890 1.00 34.91 91 GLU A N 1
ATOM 700 C CA . GLU A 1 91 ? -27.367 6.758 17.575 1.00 34.91 91 GLU A CA 1
ATOM 701 C C . GLU A 1 91 ? -27.628 5.772 16.416 1.00 34.91 91 GLU A C 1
ATOM 703 O O . GLU A 1 91 ? -26.732 5.058 15.969 1.00 34.91 91 GLU A O 1
ATOM 708 N N . ARG A 1 92 ? -28.854 5.749 15.875 1.00 32.62 92 ARG A N 1
ATOM 709 C CA . ARG A 1 92 ? -29.230 4.979 14.670 1.00 32.62 92 ARG A CA 1
ATOM 710 C C . ARG A 1 92 ? -29.380 5.848 13.414 1.00 32.62 92 ARG A C 1
ATOM 712 O O . ARG A 1 92 ? -29.845 5.371 12.381 1.00 32.62 92 ARG A O 1
ATOM 719 N N . GLY A 1 93 ? -28.942 7.104 13.485 1.00 30.67 93 GLY A N 1
ATOM 720 C CA . GLY A 1 93 ? -29.003 8.088 12.409 1.00 30.67 93 GLY A CA 1
ATOM 721 C C . GLY A 1 93 ? -27.637 8.389 11.797 1.00 30.67 93 GLY A C 1
ATOM 722 O O . GLY A 1 93 ? -27.014 9.394 12.115 1.00 30.67 93 GLY A O 1
ATOM 723 N N . SER A 1 94 ? -27.212 7.523 10.877 1.00 37.84 94 SER A N 1
ATOM 724 C CA . SER A 1 94 ? -26.425 7.810 9.663 1.00 37.84 94 SER A CA 1
ATOM 725 C C . SER A 1 94 ? -25.340 6.752 9.457 1.00 37.84 94 SER A C 1
ATOM 727 O O . SER A 1 94 ? -24.136 7.024 9.429 1.00 37.84 94 SER A O 1
ATOM 729 N N . ALA A 1 95 ? -25.790 5.528 9.167 1.00 39.91 95 ALA A N 1
ATOM 730 C CA . ALA A 1 95 ? -25.229 4.853 8.008 1.00 39.91 95 ALA A CA 1
ATOM 731 C C . ALA A 1 95 ? -25.465 5.805 6.828 1.00 39.91 95 ALA A C 1
ATOM 733 O O . ALA A 1 95 ? -26.501 5.753 6.172 1.00 39.91 95 ALA A O 1
ATOM 734 N N . ALA A 1 96 ? -24.567 6.777 6.640 1.00 43.50 96 ALA A N 1
ATOM 735 C CA . ALA A 1 96 ? -24.423 7.442 5.364 1.00 43.50 96 ALA A CA 1
ATOM 736 C C . ALA A 1 96 ? -24.183 6.286 4.406 1.00 43.50 96 ALA A C 1
ATOM 738 O O . ALA A 1 96 ? -23.103 5.694 4.436 1.00 43.50 96 ALA A O 1
ATOM 739 N N . LEU A 1 97 ? -25.249 5.873 3.716 1.00 46.81 97 LEU A N 1
ATOM 740 C CA . LEU A 1 97 ? -25.201 4.834 2.709 1.00 46.81 97 LEU A CA 1
ATOM 741 C C . LEU A 1 97 ? -23.990 5.196 1.863 1.00 46.81 97 LEU A C 1
ATOM 743 O O . LEU A 1 97 ? -23.940 6.303 1.319 1.00 46.81 97 LEU A O 1
ATOM 747 N N . LEU A 1 98 ? -22.963 4.339 1.889 1.00 53.41 98 LEU A N 1
ATOM 748 C CA . LEU A 1 98 ? -21.822 4.497 1.002 1.00 53.41 98 LEU A CA 1
ATOM 749 C C . LEU A 1 98 ? -22.440 4.736 -0.370 1.00 53.41 98 LEU A C 1
ATOM 751 O O . LEU A 1 98 ? -23.284 3.944 -0.789 1.00 53.41 98 LEU A O 1
ATOM 755 N N . ASN A 1 99 ? -22.141 5.881 -0.990 1.00 59.56 99 ASN A N 1
ATOM 756 C CA . ASN A 1 99 ? -22.684 6.171 -2.306 1.00 59.56 99 ASN A CA 1
ATOM 757 C C . ASN A 1 99 ? -22.361 4.943 -3.177 1.00 59.56 99 ASN A C 1
ATOM 759 O O . ASN A 1 99 ? -21.180 4.610 -3.276 1.00 59.56 99 ASN A O 1
ATOM 763 N N . PRO A 1 100 ? -23.349 4.231 -3.746 1.00 57.03 100 PRO A N 1
ATOM 764 C CA . PRO A 1 100 ? -23.102 2.964 -4.435 1.00 57.03 100 PRO A CA 1
ATOM 765 C C . PRO A 1 100 ? -22.171 3.114 -5.650 1.00 57.03 100 PRO A C 1
ATOM 767 O O . PRO A 1 100 ? -21.645 2.126 -6.154 1.00 57.03 100 PRO A O 1
ATOM 770 N N . THR A 1 101 ? -21.921 4.347 -6.103 1.00 62.38 101 THR A N 1
ATOM 771 C CA . THR A 1 101 ? -20.938 4.686 -7.142 1.00 62.38 101 THR A CA 1
ATOM 772 C C . THR A 1 101 ? -19.606 5.226 -6.614 1.00 62.38 101 THR A C 1
ATOM 774 O O . THR A 1 101 ? -18.709 5.485 -7.414 1.00 62.38 101 THR A O 1
ATOM 777 N N . ALA A 1 102 ? -19.424 5.389 -5.300 1.00 71.00 102 ALA A N 1
ATOM 778 C CA . ALA A 1 102 ? -18.147 5.795 -4.724 1.00 71.00 102 ALA A CA 1
ATOM 779 C C . ALA A 1 102 ? -17.111 4.677 -4.892 1.00 71.00 102 ALA A C 1
ATOM 781 O O . ALA A 1 102 ? -17.148 3.665 -4.194 1.00 71.00 102 ALA A O 1
ATOM 782 N N . ARG A 1 103 ? -16.173 4.884 -5.817 1.00 83.06 103 ARG A N 1
ATOM 783 C CA . ARG A 1 103 ? -15.060 3.973 -6.084 1.00 83.06 103 ARG A CA 1
ATOM 784 C C . ARG A 1 103 ? -13.734 4.621 -5.715 1.00 83.06 103 ARG A C 1
ATOM 786 O O . ARG A 1 103 ? -13.618 5.846 -5.681 1.00 83.06 103 ARG A O 1
ATOM 793 N N . LEU A 1 104 ? -12.767 3.772 -5.402 1.00 92.12 104 LEU A N 1
ATOM 794 C CA . LEU A 1 104 ? -11.370 4.161 -5.316 1.00 92.12 104 LEU A CA 1
ATOM 795 C C . LEU A 1 104 ? -10.740 4.011 -6.704 1.00 92.12 104 LEU A C 1
ATOM 797 O O . LEU A 1 104 ? -11.102 3.086 -7.429 1.00 92.12 104 LEU A O 1
ATOM 801 N N . THR A 1 105 ? -9.804 4.892 -7.043 1.00 93.75 105 THR A N 1
ATOM 802 C CA . THR A 1 105 ? -9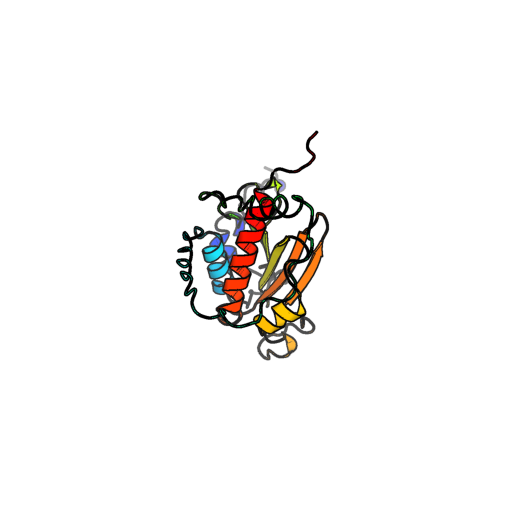.096 4.870 -8.332 1.00 93.75 105 THR A CA 1
ATOM 803 C C . THR A 1 105 ? -7.596 4.929 -8.092 1.00 93.75 105 THR A C 1
ATOM 805 O O . THR A 1 105 ? -7.141 5.790 -7.330 1.00 93.75 105 THR A O 1
ATOM 808 N N . ALA A 1 106 ? -6.832 4.046 -8.738 1.00 96.69 106 ALA A N 1
ATOM 809 C CA . ALA A 1 106 ? -5.376 4.061 -8.681 1.00 96.69 106 ALA A CA 1
ATOM 810 C C . ALA A 1 106 ? -4.759 4.958 -9.770 1.00 96.69 106 ALA A C 1
ATOM 812 O O . ALA A 1 106 ? -5.096 4.882 -10.951 1.00 96.69 106 ALA A O 1
ATOM 813 N N . ASN A 1 107 ? -3.802 5.783 -9.363 1.00 96.38 107 ASN A N 1
ATOM 814 C CA . ASN A 1 107 ? -2.921 6.561 -10.214 1.00 96.38 107 ASN A CA 1
ATOM 815 C C . ASN A 1 107 ? -1.532 5.908 -10.235 1.00 96.38 107 ASN A C 1
ATOM 817 O O . ASN A 1 107 ? -0.887 5.754 -9.197 1.00 96.38 107 ASN A O 1
ATOM 821 N N . TRP A 1 108 ? -1.084 5.559 -11.439 1.00 97.50 108 TRP A N 1
ATOM 822 C CA . TRP A 1 108 ? 0.179 4.869 -11.718 1.00 97.50 108 TRP A CA 1
ATOM 823 C C . TRP A 1 108 ? 1.235 5.788 -12.356 1.00 97.50 108 TRP A C 1
ATOM 825 O O . TRP A 1 108 ? 2.239 5.310 -12.873 1.00 97.50 108 TRP A O 1
ATOM 835 N N . GLY A 1 109 ? 0.984 7.099 -12.396 1.00 95.19 109 GLY A N 1
ATOM 836 C CA . GLY A 1 109 ? 1.780 8.067 -13.153 1.00 95.19 109 GLY A CA 1
ATOM 837 C C . GLY A 1 109 ? 3.048 8.568 -12.459 1.00 95.19 109 GLY A C 1
ATOM 838 O O . GLY A 1 109 ? 3.745 9.403 -13.034 1.00 95.19 109 GLY A O 1
ATOM 839 N N . GLU A 1 110 ? 3.362 8.086 -11.256 1.00 96.25 110 GLU A N 1
ATOM 840 C CA . GLU A 1 110 ? 4.530 8.504 -10.476 1.00 96.25 110 GLU A CA 1
ATOM 841 C C . GLU A 1 110 ? 5.587 7.402 -10.424 1.00 96.25 110 GLU A C 1
ATOM 843 O O . GLU A 1 110 ? 5.281 6.253 -10.148 1.00 96.25 110 GLU A O 1
ATOM 848 N N . ARG A 1 111 ? 6.870 7.738 -10.599 1.00 96.56 111 ARG A N 1
ATOM 849 C CA . ARG A 1 111 ? 7.958 6.748 -10.765 1.00 96.56 111 ARG A CA 1
ATOM 850 C C . ARG A 1 111 ? 8.007 5.644 -9.700 1.00 96.56 111 ARG A C 1
ATOM 852 O O . ARG A 1 111 ? 8.423 4.522 -9.989 1.00 96.56 111 ARG A O 1
ATOM 859 N N . SER A 1 112 ? 7.694 5.969 -8.450 1.00 96.75 112 SER A N 1
ATOM 860 C CA . SER A 1 112 ? 7.937 5.081 -7.303 1.00 96.75 112 SER A CA 1
ATOM 861 C C . SER A 1 112 ? 6.767 5.013 -6.326 1.00 96.75 112 SER A C 1
ATOM 863 O O . SER A 1 112 ? 6.929 4.477 -5.229 1.00 96.75 112 SER A O 1
ATOM 865 N N . VAL A 1 113 ? 5.610 5.558 -6.704 1.00 98.06 113 VAL A N 1
ATOM 866 C CA . VAL A 1 113 ? 4.414 5.588 -5.863 1.00 98.06 113 VAL A CA 1
ATOM 867 C C . VAL A 1 113 ? 3.197 5.262 -6.714 1.00 98.06 113 VAL A C 1
ATOM 869 O O . VAL A 1 113 ? 2.981 5.892 -7.739 1.00 98.06 113 VAL A O 1
ATOM 872 N N . VAL A 1 114 ? 2.379 4.323 -6.253 1.00 98.38 114 VAL A N 1
ATOM 873 C CA . VAL A 1 114 ? 1.002 4.184 -6.736 1.00 98.38 114 VAL A CA 1
ATOM 874 C C . VAL A 1 114 ? 0.095 4.830 -5.702 1.00 98.38 114 VAL A C 1
ATOM 876 O O . VAL A 1 114 ? 0.099 4.440 -4.529 1.00 98.38 114 VAL A O 1
ATOM 879 N N . GLU A 1 115 ? -0.644 5.851 -6.119 1.00 98.12 115 GLU A N 1
ATOM 880 C CA . GLU A 1 115 ? -1.580 6.569 -5.256 1.00 98.12 115 GLU A CA 1
ATOM 881 C C . GLU A 1 115 ? -3.003 6.097 -5.532 1.00 98.12 115 GLU A C 1
ATOM 883 O O . GLU A 1 115 ? -3.434 6.063 -6.676 1.00 98.12 115 GLU A O 1
ATOM 888 N N . VAL A 1 116 ? -3.758 5.770 -4.488 1.00 97.12 116 VAL A N 1
ATOM 889 C CA . VAL A 1 116 ? -5.191 5.489 -4.599 1.00 97.12 116 VAL A CA 1
ATOM 890 C C . VAL A 1 116 ? -5.960 6.602 -3.914 1.00 97.12 116 VAL A C 1
ATOM 892 O O . VAL A 1 116 ? -5.729 6.889 -2.736 1.00 97.12 116 VAL A O 1
ATOM 895 N N . VAL A 1 117 ? -6.909 7.196 -4.629 1.00 94.25 117 VAL A N 1
ATOM 896 C CA . VAL A 1 117 ? -7.771 8.277 -4.135 1.00 94.25 117 VAL A CA 1
ATOM 897 C C . VAL A 1 117 ? -9.233 7.847 -4.118 1.00 94.25 117 VAL A C 1
ATOM 899 O O . VAL A 1 117 ? -9.643 6.952 -4.857 1.00 94.25 117 VAL A O 1
ATOM 902 N N . GLY A 1 118 ? -10.026 8.485 -3.257 1.00 90.06 118 GLY A N 1
ATOM 903 C CA . GLY A 1 118 ? -11.481 8.369 -3.299 1.00 90.06 118 GLY A CA 1
ATOM 904 C C . GLY A 1 118 ? -12.139 9.232 -4.377 1.00 90.06 118 GLY A C 1
ATOM 905 O O . GLY A 1 118 ? -11.458 9.975 -5.081 1.00 90.06 118 GLY A O 1
ATOM 906 N N . PRO A 1 119 ? -13.483 9.210 -4.446 1.00 85.56 119 PRO A N 1
ATOM 907 C CA . PRO A 1 119 ? -14.249 9.985 -5.428 1.00 85.56 119 PRO A CA 1
ATOM 908 C C . PRO A 1 119 ? -14.025 11.499 -5.333 1.00 85.56 119 PRO A C 1
ATOM 910 O O . PRO A 1 119 ? -14.141 12.212 -6.322 1.00 85.56 119 PRO A O 1
ATOM 913 N N . ASP A 1 120 ? -13.729 11.992 -4.128 1.00 84.25 120 ASP A N 1
ATOM 914 C CA . ASP A 1 120 ? -13.379 13.385 -3.865 1.00 84.25 120 ASP A CA 1
ATOM 915 C C . ASP A 1 120 ? -11.882 13.472 -3.537 1.00 84.25 120 ASP A C 1
ATOM 917 O O . ASP A 1 120 ? -11.475 13.352 -2.377 1.00 84.25 120 ASP A O 1
ATOM 921 N N . ALA A 1 121 ? -11.060 13.697 -4.564 1.00 79.50 121 ALA A N 1
ATOM 922 C CA . ALA A 1 121 ? -9.610 13.840 -4.426 1.00 79.50 121 ALA A CA 1
ATOM 923 C C . ALA A 1 121 ? -9.201 14.982 -3.469 1.00 79.50 121 ALA A C 1
ATOM 925 O O . ALA A 1 121 ? -8.125 14.929 -2.871 1.00 79.50 121 ALA A O 1
ATOM 926 N N . SER A 1 122 ? -10.070 15.976 -3.220 1.00 81.06 122 SER A N 1
ATOM 927 C CA . SER A 1 122 ? -9.801 17.060 -2.254 1.00 81.06 122 SER A CA 1
ATOM 928 C C . SER A 1 122 ? -9.741 16.582 -0.795 1.00 81.06 122 SER A C 1
ATOM 930 O O . SER A 1 122 ? -9.315 17.319 0.106 1.00 81.06 122 SER A O 1
ATOM 932 N N . ARG A 1 123 ? -10.168 15.339 -0.535 1.00 82.31 123 ARG A N 1
ATOM 933 C CA . ARG A 1 123 ? -10.046 14.667 0.768 1.00 82.31 123 ARG A CA 1
ATOM 934 C C . ARG A 1 123 ? -8.688 14.004 0.972 1.00 82.31 123 ARG A C 1
ATOM 936 O O . ARG A 1 123 ? -8.415 13.540 2.079 1.00 82.31 123 ARG A O 1
ATOM 943 N N . GLY A 1 124 ? -7.829 14.047 -0.043 1.00 86.75 124 GLY A N 1
ATOM 944 C CA . GLY A 1 124 ? -6.507 13.439 -0.045 1.00 86.75 124 GLY A CA 1
ATOM 945 C C . GLY A 1 124 ? -6.554 11.948 -0.365 1.00 86.75 124 GLY A C 1
ATOM 946 O O . GLY A 1 124 ? -7.619 11.362 -0.535 1.00 86.75 124 GLY A O 1
ATOM 947 N N . TRP A 1 125 ? -5.379 11.335 -0.430 1.00 93.31 125 TRP A N 1
ATOM 948 C CA . TRP A 1 125 ? -5.199 9.927 -0.770 1.00 93.31 125 TRP A CA 1
ATOM 949 C C . TRP A 1 125 ? -5.736 8.966 0.303 1.00 93.31 125 TRP A C 1
ATOM 951 O O . TRP A 1 125 ? -5.789 9.297 1.490 1.00 93.31 125 TRP A O 1
ATOM 961 N N . PHE A 1 126 ? -6.128 7.770 -0.136 1.00 96.12 126 PHE A N 1
ATOM 962 C CA . PHE A 1 126 ? -6.451 6.614 0.701 1.00 96.12 126 PHE A CA 1
ATOM 963 C C . PHE A 1 126 ? -5.242 5.695 0.884 1.00 96.12 126 PHE A C 1
ATOM 965 O O . PHE A 1 126 ? -4.925 5.334 2.014 1.00 96.12 126 PHE A O 1
ATOM 972 N N . LEU A 1 127 ? -4.548 5.349 -0.206 1.00 98.19 127 LEU A N 1
ATOM 973 C CA . LEU A 1 127 ? -3.344 4.517 -0.180 1.00 98.19 127 LEU A CA 1
ATOM 974 C C . LEU A 1 127 ? -2.198 5.216 -0.917 1.00 98.19 127 LEU A C 1
ATOM 976 O O . LEU A 1 127 ? -2.377 5.709 -2.027 1.00 98.19 127 LEU A O 1
ATOM 980 N N . HIS A 1 128 ? -1.009 5.176 -0.325 1.00 98.44 128 HIS A N 1
ATOM 981 C CA . HIS A 1 128 ? 0.264 5.313 -1.031 1.00 98.44 128 HIS A CA 1
ATOM 982 C C . HIS A 1 128 ? 1.009 3.986 -0.963 1.00 98.44 128 HIS A C 1
ATOM 984 O O . HIS A 1 128 ? 1.424 3.561 0.116 1.00 98.44 128 HIS A O 1
ATOM 990 N N . ALA A 1 129 ? 1.199 3.342 -2.110 1.00 98.50 129 ALA A N 1
ATOM 991 C CA . ALA A 1 129 ? 2.057 2.174 -2.241 1.00 98.50 129 ALA A CA 1
ATOM 992 C C . ALA A 1 129 ? 3.430 2.612 -2.765 1.00 98.50 129 ALA A C 1
ATOM 994 O O . ALA A 1 129 ? 3.553 3.020 -3.918 1.00 98.50 129 ALA A O 1
ATOM 995 N N . LEU A 1 130 ? 4.462 2.551 -1.920 1.00 98.19 130 LEU A N 1
ATOM 996 C CA . LEU A 1 130 ? 5.837 2.872 -2.306 1.00 98.19 130 LEU A CA 1
ATOM 997 C C . LEU A 1 130 ? 6.476 1.646 -2.959 1.00 98.19 130 LEU A C 1
ATOM 999 O O . LEU A 1 130 ? 6.663 0.617 -2.308 1.00 98.19 130 LEU A O 1
ATOM 1003 N N . THR A 1 131 ? 6.824 1.776 -4.236 1.00 97.81 131 THR A N 1
ATOM 1004 C CA . THR A 1 131 ? 7.306 0.677 -5.086 1.00 97.81 131 THR A CA 1
ATOM 1005 C C . THR A 1 131 ? 8.804 0.753 -5.387 1.00 97.81 131 THR A C 1
ATOM 1007 O O . THR A 1 131 ? 9.335 -0.126 -6.062 1.00 97.81 131 THR A O 1
ATOM 1010 N N . GLY A 1 132 ? 9.475 1.819 -4.938 1.00 95.88 132 GLY A N 1
ATOM 1011 C CA . GLY A 1 132 ? 10.884 2.109 -5.230 1.00 95.88 132 GLY A CA 1
ATOM 1012 C C . GLY A 1 132 ? 11.897 1.492 -4.263 1.00 95.88 132 GLY A C 1
ATOM 1013 O O . GLY A 1 132 ? 13.088 1.769 -4.383 1.00 95.88 132 GLY A O 1
ATOM 1014 N N . ASP A 1 133 ? 11.464 0.685 -3.297 1.00 94.06 133 ASP A N 1
ATOM 1015 C CA . ASP A 1 133 ? 12.381 -0.043 -2.422 1.00 94.06 133 ASP A CA 1
ATOM 1016 C C . ASP A 1 133 ? 12.764 -1.400 -3.030 1.00 94.06 133 ASP A C 1
ATOM 1018 O O . ASP A 1 133 ? 11.927 -2.075 -3.632 1.00 94.06 133 ASP A O 1
ATOM 1022 N N . GLU A 1 134 ? 14.031 -1.798 -2.865 1.00 94.12 134 GLU A N 1
ATOM 1023 C CA . GLU A 1 134 ? 14.550 -3.052 -3.427 1.00 94.12 134 GLU A CA 1
ATOM 1024 C C . GLU A 1 134 ? 13.830 -4.265 -2.843 1.00 94.12 134 GLU A C 1
ATOM 1026 O O . GLU A 1 134 ? 13.512 -5.190 -3.577 1.00 94.12 134 GLU A O 1
ATOM 1031 N N . TRP A 1 135 ? 13.530 -4.276 -1.547 1.00 93.62 135 TRP A N 1
ATOM 1032 C CA . TRP A 1 135 ? 13.101 -5.497 -0.873 1.00 93.62 135 TRP A CA 1
ATOM 1033 C C . TRP A 1 135 ? 11.655 -5.470 -0.419 1.00 93.62 135 TRP A C 1
ATOM 1035 O O . TRP A 1 135 ? 11.079 -6.538 -0.258 1.00 93.62 135 TRP A O 1
ATOM 1045 N N . LEU A 1 136 ? 11.058 -4.304 -0.188 1.00 94.62 136 LEU A N 1
ATOM 1046 C CA . LEU A 1 136 ? 9.752 -4.222 0.458 1.00 94.62 136 LEU A CA 1
ATOM 1047 C C . LEU A 1 136 ? 8.794 -3.308 -0.302 1.00 94.62 136 LEU A C 1
ATOM 1049 O O . LEU A 1 136 ? 9.054 -2.126 -0.501 1.00 94.62 136 LEU A O 1
ATOM 1053 N N . LEU A 1 137 ? 7.608 -3.818 -0.602 1.00 96.69 137 LEU A N 1
ATOM 1054 C CA . LEU A 1 137 ? 6.458 -2.989 -0.918 1.00 96.69 137 LEU A CA 1
ATOM 1055 C C . LEU A 1 137 ? 5.953 -2.341 0.374 1.00 96.69 137 LEU A C 1
ATOM 1057 O O . LEU A 1 137 ? 5.583 -3.038 1.318 1.00 96.69 137 LEU A O 1
ATOM 1061 N N . THR A 1 138 ? 5.914 -1.011 0.431 1.00 97.62 138 THR A N 1
ATOM 1062 C CA . THR A 1 138 ? 5.364 -0.298 1.597 1.00 97.62 138 THR A CA 1
ATOM 1063 C C . THR A 1 138 ? 3.983 0.248 1.274 1.00 97.62 138 THR A C 1
ATOM 1065 O O . THR A 1 138 ? 3.853 1.146 0.447 1.00 97.62 138 THR A O 1
ATOM 1068 N N . LEU A 1 139 ? 2.958 -0.252 1.957 1.00 98.50 139 LEU A N 1
ATOM 1069 C CA . LEU A 1 139 ? 1.571 0.181 1.827 1.00 98.50 139 LEU A CA 1
ATOM 1070 C C . LEU A 1 139 ? 1.221 1.133 2.972 1.00 98.50 139 LEU A C 1
ATOM 1072 O O . LEU A 1 139 ? 1.241 0.735 4.137 1.00 98.50 139 LEU A O 1
ATOM 1076 N N . LYS A 1 140 ? 0.906 2.389 2.657 1.00 98.38 140 LYS A N 1
ATOM 1077 C CA . LYS A 1 140 ? 0.475 3.398 3.631 1.00 98.38 140 LYS A CA 1
ATOM 1078 C C . LYS A 1 140 ? -0.987 3.727 3.424 1.00 98.38 140 LYS A C 1
ATOM 1080 O O . LYS A 1 140 ? -1.333 4.332 2.417 1.00 98.38 140 LYS A O 1
ATOM 1085 N N . PHE A 1 141 ? -1.822 3.372 4.385 1.00 98.06 141 PHE A N 1
ATOM 1086 C CA . PHE A 1 141 ? -3.256 3.621 4.367 1.00 98.06 141 PHE A CA 1
ATOM 1087 C C . PHE A 1 141 ? -3.601 4.816 5.243 1.00 98.06 141 PHE A C 1
ATOM 1089 O O . PHE A 1 141 ? -3.107 4.931 6.366 1.00 98.06 141 PHE A O 1
ATOM 1096 N N . ARG A 1 142 ? -4.491 5.675 4.755 1.00 95.81 142 ARG A N 1
ATOM 1097 C CA . ARG A 1 142 ? -5.080 6.772 5.513 1.00 95.81 142 ARG A CA 1
ATOM 1098 C C . ARG A 1 142 ? -6.501 6.403 5.916 1.00 95.81 142 ARG A C 1
ATOM 1100 O O . ARG A 1 142 ? -7.379 6.228 5.074 1.00 95.81 142 ARG A O 1
ATOM 1107 N N . VAL A 1 143 ? -6.733 6.338 7.219 1.00 95.88 143 VAL A N 1
ATOM 1108 C CA . VAL A 1 143 ? -8.010 5.945 7.830 1.00 95.88 143 VAL A CA 1
ATOM 1109 C C . VAL A 1 143 ? -8.403 6.954 8.914 1.00 95.88 143 VAL A C 1
ATOM 1111 O O . VAL A 1 143 ? -7.581 7.787 9.296 1.00 95.88 143 VAL A O 1
ATOM 1114 N N . PRO A 1 144 ? -9.660 6.986 9.387 1.00 94.69 144 PRO A N 1
ATOM 1115 C CA . PRO A 1 144 ? -10.034 7.847 10.507 1.00 94.69 144 PRO A CA 1
ATOM 1116 C C . PRO A 1 144 ? -9.152 7.608 11.745 1.00 94.69 144 PRO A C 1
ATOM 1118 O O . PRO A 1 144 ? -8.716 6.484 11.980 1.00 94.69 144 PRO A O 1
ATOM 1121 N N . GLU A 1 145 ? -8.909 8.663 12.525 1.00 93.94 145 GLU A N 1
ATOM 1122 C CA . GLU A 1 145 ? -8.181 8.582 13.801 1.00 93.94 145 GLU A CA 1
ATOM 1123 C C . GLU A 1 145 ? -8.720 7.482 14.724 1.00 93.94 145 GLU A C 1
ATOM 1125 O O . GLU A 1 145 ? -9.926 7.207 14.736 1.00 93.94 145 GLU A O 1
ATOM 1130 N N . ASN A 1 146 ? -7.834 6.880 15.521 1.00 93.81 146 ASN A N 1
ATOM 1131 C 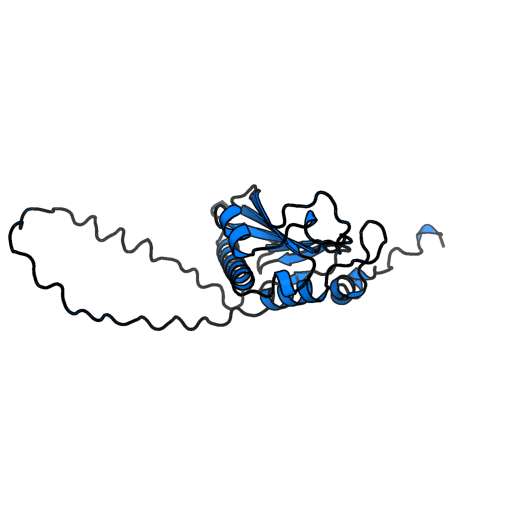CA . ASN A 1 146 ? -8.171 5.855 16.515 1.00 93.81 146 ASN A CA 1
ATOM 1132 C C . ASN A 1 146 ? -8.875 4.603 15.954 1.00 93.81 146 ASN A C 1
ATOM 1134 O O . ASN A 1 146 ? -9.572 3.904 16.692 1.00 93.81 146 ASN A O 1
ATOM 1138 N N . MET A 1 147 ? -8.719 4.299 14.662 1.00 95.56 147 MET A N 1
ATOM 1139 C CA . MET A 1 147 ? -9.384 3.147 14.052 1.00 95.56 147 MET A CA 1
ATOM 1140 C C . MET A 1 147 ? -8.680 1.818 14.350 1.00 95.56 147 MET A C 1
ATOM 1142 O O . MET A 1 147 ? -9.340 0.832 14.676 1.00 95.56 147 MET A O 1
ATOM 1146 N N . PHE A 1 148 ? -7.353 1.779 14.239 1.00 97.31 148 PHE A N 1
ATOM 1147 C CA . PHE A 1 148 ? -6.555 0.578 14.472 1.00 97.31 148 PHE A CA 1
ATOM 1148 C C . PHE A 1 148 ? -5.560 0.781 15.609 1.00 97.31 148 PHE A C 1
ATOM 1150 O O . PHE A 1 148 ? -5.033 1.872 15.820 1.00 97.31 148 PHE A O 1
ATOM 1157 N N . GLN A 1 149 ? -5.265 -0.303 16.326 1.00 96.94 149 GLN A N 1
ATOM 1158 C CA . GLN A 1 149 ? -4.177 -0.351 17.300 1.00 96.94 149 GLN A CA 1
ATOM 1159 C C . GLN A 1 149 ? -3.031 -1.194 16.750 1.00 96.94 149 GLN A C 1
ATOM 1161 O O . GLN A 1 149 ? -3.252 -2.327 16.320 1.00 96.94 149 GLN A O 1
ATOM 1166 N N . GLN A 1 150 ? -1.801 -0.671 16.815 1.00 96.44 150 GLN A N 1
ATOM 1167 C CA . GLN A 1 150 ? -0.622 -1.323 16.234 1.00 96.44 150 GLN A CA 1
ATOM 1168 C C . GLN A 1 150 ? -0.432 -2.755 16.738 1.00 96.44 150 GLN A C 1
ATOM 1170 O O . GLN A 1 150 ? -0.271 -3.662 15.930 1.00 96.44 150 GLN A O 1
ATOM 1175 N N . LYS A 1 151 ? -0.485 -2.973 18.059 1.00 95.44 151 LYS A N 1
ATOM 1176 C CA . LYS A 1 151 ? -0.254 -4.295 18.662 1.00 95.44 151 LYS A CA 1
ATOM 1177 C C . LYS A 1 151 ? -1.284 -5.327 18.198 1.00 95.44 151 LYS A C 1
ATOM 1179 O O . LYS A 1 151 ? -0.909 -6.435 17.827 1.00 95.44 151 LYS A O 1
ATOM 1184 N N . SER A 1 152 ? -2.564 -4.956 18.195 1.00 96.25 152 SER A N 1
ATOM 1185 C CA . SER A 1 152 ? -3.653 -5.842 17.773 1.00 96.25 152 SER A CA 1
ATOM 1186 C C . SER A 1 152 ? -3.582 -6.152 16.279 1.00 96.25 152 SER A C 1
ATOM 1188 O O . SER A 1 152 ? -3.717 -7.309 15.895 1.00 96.25 152 SER A O 1
ATOM 1190 N N . LEU A 1 153 ? -3.308 -5.143 15.443 1.00 96.69 153 LEU A N 1
ATOM 1191 C CA . LEU A 1 153 ? -3.174 -5.328 13.998 1.00 96.69 153 LEU A CA 1
ATOM 1192 C C . LEU A 1 153 ? -1.943 -6.175 13.648 1.00 96.69 153 LEU A C 1
ATOM 1194 O O . LEU A 1 153 ? -2.057 -7.128 12.885 1.00 96.69 153 LEU A O 1
ATOM 1198 N N . ALA A 1 154 ? -0.785 -5.892 14.249 1.00 95.12 154 ALA A N 1
ATOM 1199 C CA . ALA A 1 154 ? 0.425 -6.691 14.058 1.00 95.12 154 ALA A CA 1
ATOM 1200 C C . ALA A 1 154 ? 0.219 -8.154 14.490 1.00 95.12 154 ALA A C 1
ATOM 1202 O O . ALA A 1 154 ? 0.616 -9.071 13.773 1.00 95.12 154 ALA A O 1
ATOM 1203 N N . GLY A 1 155 ? -0.456 -8.375 15.624 1.00 95.00 155 GLY A N 1
ATOM 1204 C CA . GLY A 1 155 ? -0.794 -9.712 16.113 1.00 95.00 155 GLY A CA 1
ATOM 1205 C C . GLY A 1 155 ? -1.797 -10.467 15.234 1.00 95.00 155 GLY A C 1
ATOM 1206 O O . G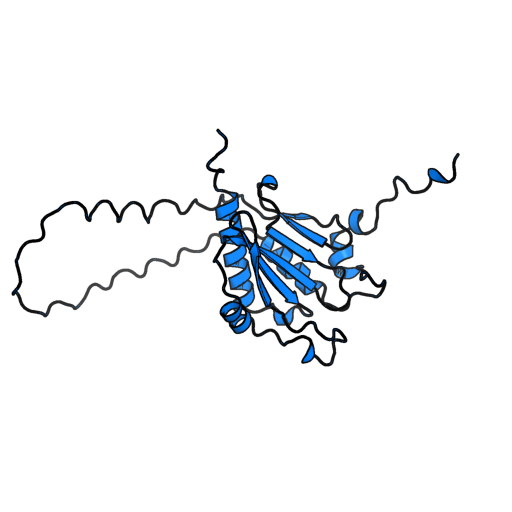LY A 1 155 ? -1.733 -11.693 15.174 1.00 95.00 155 GLY A O 1
ATOM 1207 N N . ALA A 1 156 ? -2.693 -9.758 14.540 1.00 94.69 156 ALA A N 1
ATOM 1208 C CA . ALA A 1 156 ? -3.627 -10.352 13.584 1.00 94.69 156 ALA A CA 1
ATOM 1209 C C . ALA A 1 156 ? -2.930 -10.742 12.272 1.00 94.69 156 ALA A C 1
ATOM 1211 O O . ALA A 1 156 ? -3.110 -11.859 11.800 1.00 94.69 156 ALA A O 1
ATOM 1212 N N . LEU A 1 157 ? -2.096 -9.852 11.719 1.00 94.75 157 LEU A N 1
ATOM 1213 C CA . LEU A 1 157 ? -1.415 -10.087 10.441 1.00 94.75 157 LEU A CA 1
ATOM 1214 C C . LEU A 1 157 ? -0.259 -11.091 10.544 1.00 94.75 157 LEU A C 1
ATOM 1216 O O . LEU A 1 157 ? 0.087 -11.715 9.548 1.00 94.75 157 LEU A O 1
ATOM 1220 N N . LYS A 1 158 ? 0.348 -11.245 11.733 1.00 92.31 158 LYS A N 1
ATOM 1221 C CA . LYS A 1 158 ? 1.421 -12.222 12.018 1.00 92.31 158 LYS A CA 1
ATOM 1222 C C . LYS A 1 158 ? 2.566 -12.201 10.994 1.00 92.31 158 LYS A C 1
ATOM 1224 O O . LYS A 1 158 ? 3.153 -13.236 10.677 1.00 92.31 158 LYS A O 1
ATOM 1229 N N . LEU A 1 159 ? 2.891 -11.013 10.488 1.00 90.81 159 LEU A N 1
ATOM 1230 C CA . LEU A 1 159 ? 3.986 -10.826 9.544 1.00 90.81 159 LEU A CA 1
ATOM 1231 C C . LEU A 1 159 ? 5.313 -11.134 10.233 1.00 90.81 159 LEU A C 1
ATOM 1233 O O . LEU A 1 159 ? 5.583 -10.622 11.321 1.00 90.81 159 LEU A O 1
ATOM 1237 N N . LYS A 1 160 ? 6.154 -11.943 9.585 1.00 89.31 160 LYS A N 1
ATOM 1238 C CA . LYS A 1 160 ? 7.505 -12.201 10.086 1.00 89.31 160 LYS A CA 1
ATOM 1239 C C . LYS A 1 160 ? 8.312 -10.895 10.078 1.00 89.31 160 LYS A C 1
ATOM 1241 O O . LYS A 1 160 ? 8.285 -10.191 9.058 1.00 89.31 160 LYS A O 1
ATOM 1246 N N . PRO A 1 161 ? 9.029 -10.562 11.166 1.00 87.44 161 PRO A N 1
ATOM 1247 C CA . PRO A 1 161 ? 10.004 -9.478 11.153 1.00 87.44 161 PRO A CA 1
ATOM 1248 C C . PRO A 1 161 ? 10.970 -9.642 9.981 1.00 87.44 161 PRO A C 1
ATOM 1250 O O . PRO A 1 161 ? 11.312 -10.765 9.615 1.00 87.44 161 PRO A O 1
ATOM 1253 N N . VAL A 1 162 ? 11.402 -8.532 9.383 1.00 86.12 162 VAL A N 1
ATOM 1254 C CA . VAL A 1 162 ? 12.310 -8.588 8.224 1.00 86.12 162 VAL A CA 1
ATOM 1255 C C . VAL A 1 162 ? 13.621 -9.285 8.582 1.00 86.12 162 VAL A C 1
ATOM 1257 O O . VAL A 1 162 ? 14.096 -10.101 7.803 1.00 86.12 162 VAL A O 1
ATOM 1260 N N . ASP A 1 163 ? 14.148 -9.032 9.783 1.00 83.06 163 ASP A N 1
ATOM 1261 C CA . ASP A 1 163 ? 15.414 -9.607 10.254 1.00 83.06 163 ASP A CA 1
ATOM 1262 C C . ASP A 1 163 ? 15.355 -11.144 10.427 1.00 83.06 163 ASP A C 1
ATOM 1264 O O . ASP A 1 163 ? 16.388 -11.811 10.399 1.00 83.06 163 ASP A O 1
ATOM 1268 N N . ASP A 1 164 ? 14.153 -11.723 10.547 1.00 82.38 164 ASP A N 1
ATOM 1269 C CA . ASP A 1 164 ? 13.945 -13.175 10.650 1.00 82.38 164 ASP A CA 1
ATOM 1270 C C . ASP A 1 164 ? 13.828 -13.860 9.273 1.00 82.38 164 ASP A C 1
ATOM 1272 O O . ASP A 1 164 ? 13.699 -15.089 9.186 1.00 82.38 164 ASP A O 1
ATOM 1276 N N . ILE A 1 165 ? 13.842 -13.089 8.181 1.00 81.88 165 ILE A N 1
ATOM 1277 C CA . ILE A 1 165 ? 13.732 -13.594 6.812 1.00 81.88 165 ILE A CA 1
ATOM 1278 C C . ILE A 1 165 ? 15.133 -13.668 6.207 1.00 81.88 165 ILE A C 1
ATOM 1280 O O . ILE A 1 165 ? 15.700 -12.671 5.771 1.00 81.88 165 ILE A O 1
ATOM 1284 N N . ARG A 1 166 ? 15.685 -14.884 6.150 1.00 73.38 166 ARG A N 1
ATOM 1285 C CA . ARG A 1 166 ? 17.061 -15.137 5.684 1.00 73.38 166 ARG A CA 1
ATOM 1286 C C . ARG A 1 166 ? 17.296 -14.726 4.233 1.00 73.38 166 ARG A C 1
ATOM 1288 O O . ARG A 1 166 ? 18.427 -14.454 3.853 1.00 73.38 166 ARG A O 1
ATOM 1295 N N . GLU A 1 167 ? 16.244 -14.710 3.427 1.00 77.50 167 GLU A N 1
ATOM 1296 C CA . GLU A 1 167 ? 16.298 -14.373 2.009 1.00 77.50 167 GLU A CA 1
ATOM 1297 C C . GLU A 1 167 ? 16.305 -12.858 1.743 1.00 77.50 167 GLU A C 1
ATOM 1299 O O . GLU A 1 167 ? 16.447 -12.460 0.588 1.00 77.50 167 GLU A O 1
ATOM 1304 N N . ILE A 1 168 ? 16.141 -12.013 2.773 1.00 78.31 168 ILE A N 1
ATOM 1305 C CA . ILE A 1 168 ? 16.032 -10.557 2.634 1.00 78.31 168 ILE A CA 1
ATOM 1306 C C . ILE A 1 168 ? 17.238 -9.859 3.276 1.00 78.31 168 ILE A C 1
ATOM 1308 O O . ILE A 1 168 ? 17.425 -9.885 4.487 1.00 78.31 168 ILE A O 1
ATOM 1312 N N . GLU A 1 169 ? 18.012 -9.128 2.471 1.00 72.44 169 GLU A N 1
ATOM 1313 C CA . GLU A 1 169 ? 19.181 -8.351 2.930 1.00 72.44 169 GLU A CA 1
ATOM 1314 C C . GLU A 1 169 ? 18.808 -6.957 3.484 1.00 72.44 169 GLU A C 1
ATOM 1316 O O . GLU A 1 169 ? 19.575 -5.998 3.393 1.00 72.44 169 GLU A O 1
ATOM 1321 N N . ALA A 1 170 ? 17.605 -6.803 4.038 1.00 67.62 170 ALA A N 1
ATOM 1322 C CA . ALA A 1 170 ? 17.090 -5.522 4.521 1.00 67.62 170 ALA A CA 1
ATOM 1323 C C . ALA A 1 170 ? 17.234 -5.401 6.046 1.00 67.62 170 ALA A C 1
ATOM 1325 O O . ALA A 1 170 ? 16.246 -5.356 6.778 1.00 67.62 170 ALA A O 1
ATOM 1326 N N . TYR A 1 171 ? 18.483 -5.337 6.511 1.00 62.12 171 TYR A N 1
ATOM 1327 C CA . TYR A 1 171 ? 18.824 -5.201 7.929 1.00 62.12 171 TYR A CA 1
ATOM 1328 C C . TYR A 1 171 ? 18.208 -3.946 8.574 1.00 62.12 171 TYR A C 1
ATOM 1330 O O . TYR A 1 171 ? 18.257 -2.849 8.008 1.00 62.12 171 TYR A O 1
ATOM 1338 N N . GLY A 1 172 ? 17.667 -4.097 9.789 1.00 64.69 172 GLY A N 1
ATOM 1339 C CA . GLY A 1 172 ? 17.214 -2.979 10.631 1.00 64.69 172 GLY A CA 1
ATOM 1340 C C . GLY A 1 172 ? 15.807 -2.462 10.315 1.00 64.69 172 GLY A C 1
ATOM 1341 O O . GLY A 1 172 ? 15.442 -1.360 10.731 1.00 64.69 172 GLY A O 1
ATOM 1342 N N . ARG A 1 173 ? 15.005 -3.233 9.572 1.00 69.12 173 ARG A N 1
ATOM 1343 C CA . ARG A 1 173 ? 13.628 -2.881 9.179 1.00 69.12 173 ARG A CA 1
ATOM 1344 C C . ARG A 1 173 ? 12.589 -3.791 9.835 1.00 69.12 173 ARG A C 1
ATOM 1346 O O . ARG A 1 173 ? 11.716 -4.337 9.172 1.00 69.12 173 ARG A O 1
ATOM 1353 N N . SER A 1 174 ? 12.678 -3.948 11.149 1.00 64.12 174 SER A N 1
ATOM 1354 C CA . SER A 1 174 ? 11.948 -4.975 11.902 1.00 64.12 174 SER A CA 1
ATOM 1355 C C . SER A 1 174 ? 10.426 -4.748 11.958 1.00 64.12 174 SER A C 1
ATOM 1357 O O . SER A 1 174 ? 9.654 -5.705 11.893 1.00 64.12 174 SER A O 1
ATOM 1359 N N . ASP A 1 175 ? 9.976 -3.488 12.029 1.00 81.75 175 ASP A N 1
ATOM 1360 C CA . ASP A 1 175 ? 8.552 -3.154 12.165 1.00 81.75 175 ASP A CA 1
ATOM 1361 C C . ASP A 1 175 ? 7.798 -3.311 10.835 1.00 81.75 175 ASP A C 1
ATOM 1363 O O . ASP A 1 175 ? 7.782 -2.407 9.995 1.00 81.75 175 ASP A O 1
ATOM 1367 N N . ARG A 1 176 ? 7.108 -4.446 10.669 1.00 92.81 176 ARG A N 1
ATOM 1368 C CA . ARG A 1 176 ? 6.249 -4.707 9.499 1.00 92.81 176 ARG A CA 1
ATOM 1369 C C . ARG A 1 176 ? 4.946 -3.919 9.509 1.00 92.81 176 ARG A C 1
ATOM 1371 O O . ARG A 1 176 ? 4.375 -3.676 8.453 1.00 92.81 176 ARG A O 1
ATOM 1378 N N . VAL A 1 177 ? 4.469 -3.545 10.696 1.00 96.62 177 VAL A N 1
ATOM 1379 C CA . VAL A 1 177 ? 3.213 -2.819 10.905 1.00 96.62 177 VAL A CA 1
ATOM 1380 C C . VAL A 1 177 ? 3.481 -1.633 11.816 1.00 96.62 177 VAL A C 1
ATOM 1382 O O . VAL A 1 177 ? 3.940 -1.799 12.946 1.00 96.62 177 VAL A O 1
ATOM 1385 N N . ARG A 1 178 ? 3.148 -0.433 11.348 1.00 96.62 178 ARG A N 1
ATOM 1386 C CA . ARG A 1 178 ? 3.245 0.805 12.123 1.00 96.62 178 ARG A CA 1
ATOM 1387 C C . ARG A 1 178 ? 1.929 1.551 12.048 1.00 96.62 178 ARG A C 1
ATOM 1389 O O . ARG A 1 178 ? 1.384 1.726 10.963 1.00 96.62 178 ARG A O 1
ATOM 1396 N N . VAL A 1 179 ? 1.444 2.026 13.187 1.00 97.50 179 VAL A N 1
ATOM 1397 C CA . VAL A 1 179 ? 0.256 2.878 13.248 1.00 97.50 179 VAL A CA 1
ATOM 1398 C C . VAL A 1 179 ? 0.647 4.188 13.907 1.00 97.50 179 VAL A C 1
ATOM 1400 O O . VAL A 1 179 ? 1.250 4.187 14.979 1.00 97.50 179 VAL A O 1
ATOM 1403 N N . LYS A 1 180 ? 0.326 5.306 13.261 1.00 96.38 180 LYS A N 1
ATOM 1404 C CA . LYS A 1 180 ? 0.545 6.643 13.813 1.00 96.38 180 LYS A CA 1
ATOM 1405 C C . LYS A 1 180 ? -0.685 7.507 13.592 1.00 96.38 180 LYS A C 1
ATOM 1407 O O . LYS A 1 180 ? -1.304 7.454 12.532 1.00 96.38 180 LYS A O 1
ATOM 1412 N N . GLU A 1 181 ? -0.999 8.339 14.569 1.00 96.12 181 GLU A N 1
ATOM 1413 C CA . GLU A 1 181 ? -1.931 9.438 14.353 1.00 96.12 181 GLU A CA 1
ATOM 1414 C C . GLU A 1 181 ? -1.221 10.544 13.568 1.00 96.12 181 GLU A C 1
ATOM 1416 O O . GLU A 1 181 ? -0.044 10.842 13.797 1.00 96.12 181 GLU A O 1
ATOM 1421 N N . VAL A 1 182 ? -1.923 11.130 12.606 1.00 91.75 182 VAL A N 1
ATOM 1422 C CA . VAL A 1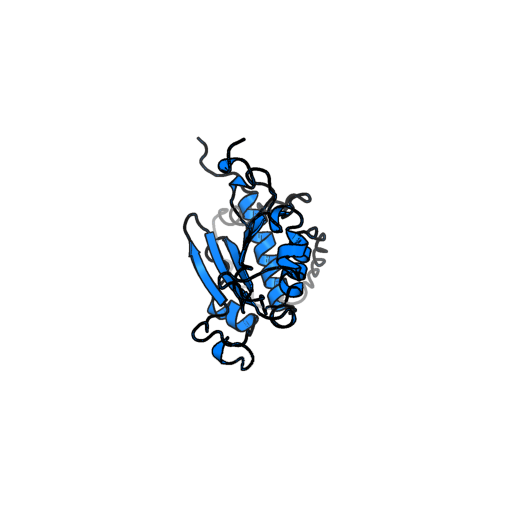 182 ? -1.439 12.244 11.793 1.00 91.75 182 VAL A CA 1
ATOM 1423 C C . VAL A 1 182 ? -2.436 13.403 11.856 1.00 91.75 182 VAL A C 1
ATOM 1425 O O . VAL A 1 182 ? -3.555 13.284 12.354 1.00 91.75 182 VAL A O 1
ATOM 1428 N N . SER A 1 183 ? -2.024 14.577 11.386 1.00 80.19 183 SER A N 1
ATOM 1429 C CA . SER A 1 183 ? -2.855 15.778 11.466 1.00 80.19 183 SER A CA 1
ATOM 1430 C C . SER A 1 183 ? -4.181 15.636 10.700 1.00 80.19 183 SER A C 1
ATOM 1432 O O . SER A 1 183 ? -4.304 14.885 9.731 1.00 80.19 183 SER A O 1
ATOM 1434 N N . GLY A 1 184 ? -5.201 16.388 11.126 1.00 79.25 184 GLY A N 1
ATOM 1435 C CA . GLY A 1 184 ? -6.504 16.416 10.449 1.00 79.25 184 GLY A CA 1
ATOM 1436 C C . GLY A 1 184 ? -7.432 15.241 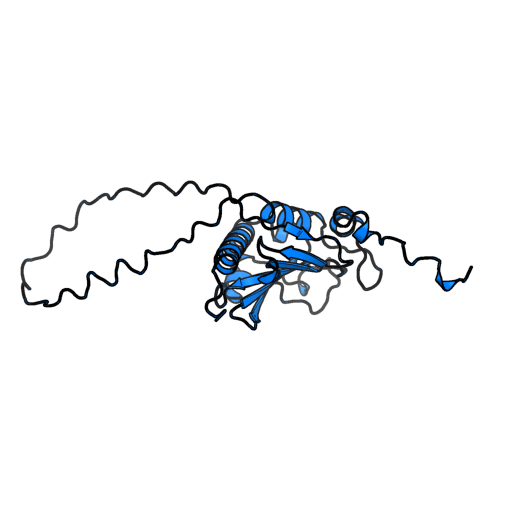10.782 1.00 79.25 184 GLY A C 1
ATOM 1437 O O . GLY A 1 184 ? -8.258 14.861 9.948 1.00 79.25 184 GLY A O 1
ATOM 1438 N N . SER A 1 185 ? -7.318 14.680 11.991 1.00 88.50 185 SER A N 1
ATOM 1439 C CA . SER A 1 185 ? -8.104 13.531 12.470 1.00 88.50 185 SER A CA 1
ATOM 1440 C C . SER A 1 185 ? -7.900 12.260 11.643 1.00 88.50 185 SER A C 1
ATOM 1442 O O . SER A 1 185 ? -8.826 11.464 11.453 1.00 88.50 185 SER A O 1
ATOM 1444 N N . TRP A 1 186 ? -6.716 12.084 11.076 1.00 92.25 186 TRP A N 1
ATOM 1445 C CA . TRP A 1 186 ? -6.379 10.907 10.290 1.00 92.25 186 TRP A CA 1
ATOM 1446 C C . TRP A 1 186 ? -5.391 10.042 11.062 1.00 92.25 186 TRP A C 1
ATOM 1448 O O . TRP A 1 186 ? -4.520 10.550 11.753 1.00 92.25 186 TRP A O 1
ATOM 1458 N N . GLN A 1 187 ? -5.491 8.738 10.867 1.00 96.06 187 GLN A N 1
ATOM 1459 C CA . GLN A 1 187 ? -4.501 7.756 11.264 1.00 96.06 187 GLN A CA 1
ATOM 1460 C C . GLN A 1 187 ? -3.825 7.226 9.994 1.00 96.06 187 GLN A C 1
ATOM 1462 O O . GLN A 1 187 ? -4.484 6.986 8.977 1.00 96.06 187 GLN A O 1
ATOM 1467 N N . GLU A 1 188 ? -2.507 7.059 10.038 1.00 97.75 188 GLU A N 1
ATOM 1468 C CA . GLU A 1 188 ? -1.736 6.383 8.997 1.00 97.75 188 GLU A CA 1
ATOM 1469 C C . GLU A 1 188 ? -1.336 4.991 9.492 1.00 97.75 188 GLU A C 1
ATOM 1471 O O . GLU A 1 188 ? -0.648 4.848 10.508 1.00 97.75 188 GLU A O 1
ATOM 1476 N N . VAL A 1 189 ? -1.748 3.970 8.745 1.00 98.19 189 VAL A N 1
ATOM 1477 C CA . VAL A 1 189 ? -1.347 2.577 8.950 1.00 98.19 189 VAL A CA 1
ATOM 1478 C C . VAL A 1 189 ? -0.355 2.211 7.856 1.00 98.19 189 VAL A C 1
ATOM 1480 O O . VAL A 1 189 ? -0.684 2.259 6.677 1.00 98.19 189 VAL A O 1
ATOM 1483 N N . THR A 1 190 ? 0.868 1.862 8.233 1.00 98.19 190 THR A N 1
ATOM 1484 C CA . THR A 1 190 ? 1.912 1.398 7.315 1.00 98.19 190 THR A CA 1
ATOM 1485 C C . THR A 1 190 ? 2.102 -0.102 7.472 1.00 98.19 190 THR A C 1
ATOM 1487 O O . THR A 1 190 ? 2.321 -0.570 8.589 1.00 98.19 190 THR A O 1
ATOM 1490 N N . ILE A 1 191 ? 2.058 -0.835 6.362 1.00 97.69 191 ILE A N 1
ATOM 1491 C CA . ILE A 1 191 ? 2.344 -2.270 6.292 1.00 97.69 191 ILE A CA 1
ATOM 1492 C C . ILE A 1 191 ? 3.430 -2.491 5.237 1.00 97.69 191 ILE A C 1
ATOM 1494 O O . ILE A 1 191 ? 3.288 -2.028 4.106 1.00 97.69 191 ILE A O 1
ATOM 1498 N N . THR A 1 192 ? 4.511 -3.186 5.586 1.00 96.00 192 THR A N 1
ATOM 1499 C CA . THR A 1 192 ? 5.556 -3.578 4.628 1.00 96.00 192 THR A CA 1
ATOM 1500 C C . THR A 1 192 ? 5.418 -5.047 4.252 1.00 96.00 192 THR A C 1
ATOM 1502 O O . THR A 1 192 ? 5.261 -5.915 5.113 1.00 96.00 192 THR A O 1
ATOM 1505 N N . VAL A 1 193 ? 5.478 -5.341 2.958 1.00 95.38 193 VAL A N 1
ATOM 1506 C CA . VAL A 1 193 ? 5.187 -6.653 2.368 1.00 95.38 193 VAL A CA 1
ATOM 1507 C C . VAL A 1 193 ? 6.297 -7.012 1.387 1.00 95.38 193 VAL A C 1
ATOM 1509 O O . VAL A 1 193 ? 6.767 -6.154 0.647 1.00 95.38 193 VAL A O 1
ATOM 1512 N N . HIS A 1 194 ? 6.716 -8.270 1.371 1.00 95.19 194 HIS A N 1
ATOM 1513 C CA . HIS A 1 194 ? 7.626 -8.801 0.363 1.00 95.19 194 HIS A CA 1
ATOM 1514 C C . HIS A 1 194 ? 6.899 -9.769 -0.579 1.00 95.19 194 HIS A C 1
ATOM 1516 O O . HIS A 1 194 ? 7.085 -9.674 -1.788 1.00 95.19 194 HIS A O 1
ATOM 1522 N N . TRP A 1 195 ? 6.047 -10.658 -0.058 1.00 95.62 195 TRP A N 1
ATOM 1523 C CA . TRP A 1 195 ? 5.318 -11.657 -0.857 1.00 95.62 195 TRP A CA 1
ATOM 1524 C C . TRP A 1 195 ? 3.802 -11.511 -0.744 1.00 95.62 195 TRP A C 1
ATOM 1526 O O . TRP A 1 195 ? 3.291 -11.107 0.300 1.00 95.62 195 TRP A O 1
ATOM 1536 N N . LEU A 1 196 ? 3.069 -11.972 -1.761 1.00 96.38 196 LEU A N 1
ATOM 1537 C CA . LEU A 1 196 ? 1.606 -12.041 -1.715 1.00 96.38 196 LEU A CA 1
ATOM 1538 C C . LEU A 1 196 ? 1.124 -12.910 -0.544 1.00 96.38 196 LEU A C 1
ATOM 1540 O O . LEU A 1 196 ? 0.229 -12.504 0.186 1.00 96.38 196 LEU A O 1
ATOM 1544 N N . ARG A 1 197 ? 1.761 -14.063 -0.301 1.00 95.69 197 ARG A N 1
ATOM 1545 C CA . ARG A 1 197 ? 1.373 -15.003 0.774 1.00 95.69 197 ARG A CA 1
ATOM 1546 C C . ARG A 1 197 ? 1.368 -14.405 2.186 1.00 95.69 197 ARG A C 1
ATOM 1548 O O . ARG A 1 197 ? 0.788 -14.990 3.089 1.00 95.69 197 ARG A O 1
ATOM 1555 N N . GLU A 1 198 ? 2.068 -13.291 2.398 1.00 94.38 198 GLU A N 1
ATOM 1556 C CA . GLU A 1 198 ? 2.075 -12.596 3.689 1.00 94.38 198 GLU A CA 1
ATOM 1557 C C . GLU A 1 198 ? 0.762 -11.846 3.948 1.00 94.38 198 GLU A C 1
ATOM 1559 O O . GLU A 1 198 ? 0.392 -11.635 5.100 1.00 94.38 198 GLU A O 1
ATOM 1564 N N . ILE A 1 199 ? 0.074 -11.439 2.881 1.00 96.12 199 ILE A N 1
ATOM 1565 C CA . ILE A 1 199 ? -1.154 -10.640 2.929 1.00 96.12 199 ILE A CA 1
ATOM 1566 C C . ILE A 1 199 ? -2.360 -11.352 2.317 1.00 96.12 199 ILE A C 1
ATOM 1568 O O . ILE A 1 199 ? -3.477 -10.863 2.440 1.00 96.12 199 ILE A O 1
ATOM 1572 N N . ASP A 1 200 ? -2.171 -12.510 1.688 1.00 96.69 200 ASP A N 1
ATOM 1573 C CA . ASP A 1 200 ? -3.272 -13.354 1.237 1.00 96.69 200 ASP A CA 1
ATOM 1574 C C . ASP A 1 200 ? -3.868 -14.142 2.411 1.00 96.69 200 ASP A C 1
ATOM 1576 O O . ASP A 1 200 ? -3.757 -15.363 2.520 1.00 96.69 200 ASP A O 1
ATOM 1580 N N . SER A 1 201 ? -4.441 -13.399 3.356 1.00 96.44 201 SER A N 1
ATOM 1581 C CA . SER A 1 201 ? -5.030 -13.912 4.585 1.00 96.44 201 SER A CA 1
ATOM 1582 C C . SER A 1 201 ? -6.371 -13.233 4.870 1.00 96.44 201 SER A C 1
ATOM 1584 O O . SER A 1 201 ? -6.552 -12.049 4.555 1.00 96.44 201 SER A O 1
ATOM 1586 N N . PRO A 1 202 ? -7.335 -13.940 5.489 1.00 96.88 202 PRO A N 1
ATOM 1587 C CA . PRO A 1 202 ? -8.615 -13.344 5.867 1.00 96.88 202 PRO A CA 1
ATOM 1588 C C . PRO A 1 202 ? -8.460 -12.091 6.739 1.00 96.88 202 PRO A C 1
ATOM 1590 O O . PRO A 1 202 ? -9.233 -11.143 6.603 1.00 96.88 202 PRO A O 1
ATOM 1593 N N . GLU A 1 203 ? -7.456 -12.062 7.616 1.00 97.25 203 GLU A N 1
ATOM 1594 C CA . GLU A 1 203 ? -7.184 -10.950 8.525 1.00 97.25 203 GLU A CA 1
ATOM 1595 C C . GLU A 1 203 ? -6.755 -9.687 7.773 1.00 97.25 203 GLU A C 1
ATOM 1597 O O . GLU A 1 203 ? -7.235 -8.594 8.089 1.00 97.25 203 GLU A O 1
ATOM 1602 N N . PHE A 1 204 ? -5.894 -9.824 6.761 1.00 98.06 204 PHE A N 1
ATOM 1603 C CA . PHE A 1 204 ? -5.468 -8.695 5.938 1.00 98.06 204 PHE A CA 1
ATOM 1604 C C . PHE A 1 204 ? -6.607 -8.172 5.063 1.00 98.06 204 PHE A C 1
ATOM 1606 O O . PHE A 1 204 ? -6.857 -6.966 5.040 1.00 98.06 204 PHE A O 1
ATOM 1613 N N . TRP A 1 205 ? -7.335 -9.062 4.384 1.00 96.94 205 TRP A N 1
ATOM 1614 C CA . TRP A 1 205 ? -8.448 -8.657 3.522 1.00 96.94 205 TRP A CA 1
ATOM 1615 C C . TRP A 1 205 ? -9.578 -8.004 4.320 1.00 96.94 205 TRP A C 1
ATOM 1617 O O . TRP A 1 205 ? -10.145 -7.003 3.880 1.00 96.94 205 TRP A O 1
ATOM 1627 N N . LYS A 1 206 ? -9.843 -8.490 5.540 1.00 96.00 206 LYS A N 1
ATOM 1628 C CA . LYS A 1 206 ? -10.763 -7.831 6.469 1.00 96.00 206 LYS A CA 1
ATOM 1629 C C . LYS A 1 206 ? -10.274 -6.439 6.873 1.00 96.00 206 LYS A C 1
ATOM 1631 O O . LYS A 1 206 ? -11.061 -5.495 6.849 1.00 96.00 206 LYS A O 1
ATOM 1636 N N . PHE A 1 207 ? -8.998 -6.300 7.235 1.00 97.69 207 PHE A N 1
ATOM 1637 C CA . PHE A 1 207 ? -8.402 -4.995 7.532 1.00 97.69 207 PHE A CA 1
ATOM 1638 C C . PHE A 1 207 ? -8.580 -4.022 6.356 1.00 97.69 207 PHE A C 1
ATOM 1640 O O . PHE A 1 207 ? -8.987 -2.876 6.562 1.00 97.69 207 PHE A O 1
ATOM 1647 N N . LEU A 1 208 ? -8.306 -4.484 5.134 1.00 97.44 208 LEU A N 1
ATOM 1648 C CA . LEU A 1 208 ? -8.364 -3.669 3.926 1.00 97.44 208 LEU A CA 1
ATOM 1649 C C . LEU A 1 208 ? -9.796 -3.212 3.612 1.00 97.44 208 LEU A C 1
ATOM 1651 O O . LEU A 1 208 ? -9.999 -2.047 3.263 1.00 97.44 208 LEU A O 1
ATOM 1655 N N . ASP A 1 209 ? -10.783 -4.095 3.785 1.00 95.44 209 ASP A N 1
ATOM 1656 C CA . ASP A 1 209 ? -12.207 -3.767 3.654 1.00 95.44 209 ASP A CA 1
ATOM 1657 C C . ASP A 1 209 ? -12.652 -2.725 4.690 1.00 95.44 209 ASP A C 1
ATOM 1659 O O . ASP A 1 209 ? -13.182 -1.669 4.330 1.00 95.44 209 ASP A O 1
ATOM 1663 N N . ASP A 1 210 ? -12.355 -2.967 5.973 1.00 95.25 210 ASP A N 1
ATOM 1664 C CA . ASP A 1 210 ? -12.699 -2.050 7.062 1.00 95.25 210 ASP A CA 1
ATOM 1665 C C . ASP A 1 210 ? -12.082 -0.655 6.800 1.00 95.25 210 ASP A C 1
ATOM 1667 O O . ASP A 1 210 ? -12.770 0.371 6.905 1.00 95.25 210 ASP A O 1
ATOM 1671 N N . ALA A 1 211 ? -10.808 -0.602 6.387 1.00 96.31 211 ALA A N 1
ATOM 1672 C CA . ALA A 1 211 ? -10.095 0.626 6.029 1.00 96.31 211 ALA A CA 1
ATOM 1673 C C . ALA A 1 211 ? -10.723 1.356 4.825 1.00 96.31 211 ALA A C 1
ATOM 1675 O O . ALA A 1 211 ? -10.949 2.569 4.890 1.00 96.31 211 ALA A O 1
ATOM 1676 N N . LYS A 1 212 ? -11.051 0.634 3.745 1.00 94.12 212 LYS A N 1
ATOM 1677 C CA . LYS A 1 212 ? -11.719 1.183 2.551 1.00 94.12 212 LYS A CA 1
ATOM 1678 C C . LYS A 1 212 ? -13.066 1.804 2.922 1.00 94.12 212 LYS A C 1
ATOM 1680 O O . LYS A 1 212 ? -13.330 2.964 2.595 1.00 94.12 212 LYS A O 1
ATOM 1685 N N . GLN A 1 213 ? -13.907 1.075 3.655 1.00 91.88 213 GLN A N 1
ATOM 1686 C CA . GLN A 1 213 ? -15.238 1.547 4.043 1.00 91.88 213 GLN A CA 1
ATOM 1687 C C . GLN A 1 213 ? -15.182 2.761 4.979 1.00 91.88 213 GLN A C 1
ATOM 1689 O O . GLN A 1 213 ? -15.987 3.692 4.851 1.00 91.88 213 GLN A O 1
ATOM 1694 N N . SER A 1 214 ? -14.244 2.782 5.929 1.00 92.56 214 SER A N 1
ATOM 1695 C CA . SER A 1 214 ? -14.102 3.895 6.871 1.00 92.56 214 SER A CA 1
ATOM 1696 C C . SER A 1 214 ? -13.607 5.173 6.199 1.00 92.56 214 SER A C 1
ATOM 1698 O O . SER A 1 214 ? -14.140 6.254 6.481 1.00 92.56 214 SER A O 1
ATOM 1700 N N . TYR A 1 215 ? -12.657 5.049 5.270 1.00 92.38 215 TYR A N 1
ATOM 1701 C CA . TYR A 1 215 ? -12.180 6.157 4.457 1.00 92.38 215 TYR A CA 1
ATOM 1702 C C . TYR A 1 215 ? -13.307 6.712 3.584 1.00 92.38 215 TYR A C 1
ATOM 1704 O O . TYR A 1 215 ? -13.579 7.909 3.657 1.00 92.38 215 TYR A O 1
ATOM 1712 N N . LEU A 1 216 ? -14.031 5.866 2.840 1.00 89.56 216 LEU A N 1
ATOM 1713 C CA . LEU A 1 216 ? -15.131 6.309 1.972 1.00 89.56 216 LEU A CA 1
ATOM 1714 C C . LEU A 1 216 ? -16.236 7.022 2.763 1.00 89.56 216 LEU A C 1
ATOM 1716 O O . LEU A 1 216 ? -16.702 8.091 2.360 1.00 89.56 216 LEU A O 1
ATOM 1720 N N . ARG A 1 217 ? -16.601 6.497 3.939 1.00 87.75 217 ARG A N 1
ATOM 1721 C CA . ARG A 1 217 ? -17.562 7.144 4.846 1.00 87.75 217 ARG A CA 1
ATOM 1722 C C . ARG A 1 217 ? -17.079 8.518 5.308 1.00 87.75 217 ARG A C 1
ATOM 1724 O O . ARG A 1 217 ? -17.879 9.448 5.395 1.00 87.75 217 ARG A O 1
ATOM 1731 N N . LYS A 1 218 ? -15.793 8.663 5.637 1.00 87.00 218 LYS A N 1
ATOM 1732 C CA . LYS A 1 218 ? -15.225 9.937 6.097 1.00 87.00 218 LYS A CA 1
ATOM 1733 C C . LYS A 1 218 ? -15.046 10.937 4.952 1.00 87.00 218 LYS A C 1
ATOM 1735 O O . LYS A 1 218 ? -15.373 12.110 5.133 1.00 87.00 218 LYS A O 1
ATOM 1740 N N . ALA A 1 219 ? -14.595 10.485 3.786 1.00 81.69 219 ALA A N 1
ATOM 1741 C CA . ALA A 1 219 ? -14.435 11.301 2.586 1.00 81.69 219 ALA A CA 1
ATOM 1742 C C . ALA A 1 219 ? -15.788 11.828 2.071 1.00 81.69 219 ALA A C 1
ATOM 1744 O O . ALA A 1 219 ? -15.892 13.000 1.714 1.00 81.69 219 ALA A O 1
ATOM 1745 N N . GLY A 1 220 ? -16.847 11.010 2.138 1.00 72.88 220 GLY A N 1
ATOM 1746 C CA . GLY A 1 220 ? -18.207 11.398 1.747 1.00 72.88 220 GLY A CA 1
ATOM 1747 C C . GLY A 1 220 ? -18.903 12.391 2.691 1.00 72.88 220 GLY A C 1
ATOM 1748 O O . GLY A 1 220 ? -19.896 13.011 2.310 1.00 72.88 220 GLY A O 1
ATOM 1749 N N . ARG A 1 221 ? -18.404 12.602 3.919 1.00 69.75 221 ARG A N 1
ATOM 1750 C CA . ARG A 1 221 ? -18.979 13.602 4.837 1.00 69.75 221 ARG A CA 1
ATOM 1751 C C . ARG A 1 221 ? -18.633 15.016 4.364 1.00 69.75 221 ARG A C 1
ATOM 1753 O O . ARG A 1 221 ? -17.460 15.372 4.218 1.00 69.75 221 ARG A O 1
ATOM 1760 N N . ARG A 1 222 ? -19.644 15.875 4.185 1.00 59.22 222 ARG A N 1
ATOM 1761 C CA . ARG A 1 222 ? -19.456 17.328 3.991 1.00 59.22 222 ARG A CA 1
ATOM 1762 C C . ARG A 1 222 ? -18.559 17.891 5.102 1.00 59.22 222 ARG A C 1
ATOM 1764 O O . ARG A 1 222 ? -18.773 17.591 6.276 1.00 59.22 222 ARG A O 1
ATOM 1771 N N . ARG A 1 223 ? -17.556 18.703 4.741 1.00 57.56 223 ARG A N 1
ATOM 1772 C CA . ARG A 1 223 ? -16.757 19.466 5.716 1.00 57.56 223 ARG A CA 1
ATOM 1773 C C . ARG A 1 223 ? -17.714 20.337 6.544 1.00 57.56 223 ARG A C 1
ATOM 1775 O O . ARG A 1 223 ? -18.359 21.224 5.992 1.00 57.56 223 ARG A O 1
ATOM 1782 N N . LYS A 1 224 ? -17.816 20.103 7.858 1.00 47.41 224 LYS A N 1
ATOM 1783 C CA . LYS A 1 224 ? -18.382 21.100 8.780 1.00 47.41 224 LYS A CA 1
ATOM 1784 C C . LYS A 1 224 ? -17.373 22.249 8.840 1.00 47.41 224 LYS A C 1
ATOM 1786 O O . LYS A 1 224 ? -16.319 22.069 9.438 1.00 47.41 224 LYS A O 1
ATOM 1791 N N . GLY A 1 225 ? -17.660 23.375 8.183 1.00 49.25 225 GLY A N 1
ATOM 1792 C CA . GLY A 1 225 ? -16.841 24.589 8.316 1.00 49.25 225 GLY A CA 1
ATOM 1793 C C . GLY A 1 225 ? -16.456 25.347 7.043 1.00 49.25 225 GLY A C 1
ATOM 1794 O O . GLY A 1 225 ? -15.545 26.156 7.123 1.00 49.25 225 GLY A O 1
ATOM 1795 N N . ALA A 1 226 ? -17.110 25.145 5.895 1.00 39.31 226 ALA A N 1
ATOM 1796 C CA . ALA A 1 226 ? -17.093 26.181 4.857 1.00 39.31 226 ALA A CA 1
ATOM 1797 C C . ALA A 1 226 ? -18.228 27.165 5.178 1.00 39.31 226 ALA A C 1
ATOM 1799 O O . ALA A 1 226 ? -19.387 26.893 4.856 1.00 39.31 226 ALA A O 1
ATOM 1800 N N . ARG A 1 227 ? -17.900 28.210 5.938 1.00 34.12 227 ARG A N 1
ATOM 1801 C CA . ARG A 1 227 ? -18.746 29.385 6.148 1.00 34.12 227 ARG A CA 1
ATOM 1802 C C . ARG A 1 227 ? -18.219 30.506 5.272 1.00 34.12 227 ARG A C 1
ATOM 1804 O O . ARG A 1 227 ? -16.976 30.588 5.169 1.00 34.12 227 ARG A O 1
#

Sequence (227 aa):
MSLSDVGRDAKMPWQVDGRKWHLVDRVAHNGRPCRWEGVALERVIEFLESAPEPTPVSKAIKSSDAKLASLPSKLRGKITTGAALKQQQDERGSAALLNPTARLTANWGERSVVEVVGPDASRGWFLHALTGDEWLLTLKFRVPENMFQQKSLAGALKLKPVDDIREIEAYGRSDRVRVKEVSGSWQEVTITVHWLREIDSPEFWKFLDDAKQSYLRKAGRRRKGAR

Foldseek 3Di:
DDPVPPPPPDQDPLQVPLLCQLQPVAAAPVRHAAQFHSVLVVVLVCLQQDFPDPPPPPPPPDDPPDDDPDDDDPDPDDDDDPPVVPVVVPVPPDPVPLPSPWGWDWDRNDRFWIWIDIPDCVLPTQWIFGRNHRAKTKIKGKFFAPPDDQVVLCVLLVAAFQVPDPVHPDPPRRRQWDWDDDPPRIIIIIGIGRYNVSQPDPSNSVVSVVSSVRSSSVSPDDDPDPD

Solvent-accessible surface area (backbone atoms only — not comparable to full-atom values): 13789 Å² total; per-residue (Å²): 138,63,85,86,67,75,61,85,84,63,75,48,66,27,63,73,42,18,64,53,24,70,47,68,72,39,52,10,81,86,72,42,70,45,67,32,44,34,65,36,57,51,56,52,50,53,63,52,52,42,75,83,69,80,72,77,72,74,73,75,81,73,80,81,88,77,87,86,90,79,82,80,98,78,80,94,72,87,83,84,73,95,68,73,76,64,68,72,61,62,83,74,69,68,82,66,70,68,57,91,80,68,45,40,50,80,42,38,68,43,91,38,39,38,40,27,25,44,78,54,57,92,69,44,64,38,33,42,34,37,56,28,41,42,59,40,38,35,39,36,36,42,28,52,48,89,72,77,53,47,69,63,52,42,66,62,51,61,67,75,39,38,74,77,36,89,90,50,93,54,79,90,52,48,77,41,54,46,59,44,82,47,83,90,65,25,18,40,40,35,39,54,43,43,49,40,80,68,52,73,42,74,60,42,52,49,50,52,49,55,42,52,54,47,29,53,51,56,61,70,49,78,75,89,78,87,124